Protein 2GWR (pdb70)

Nearest PDB structures (foldseek):
  2gwr-assembly1_A  TM=1.005E+00  e=1.685E-43  Mycobacterium tuberculosis
  6lgq-assembly1_D  TM=5.245E-01  e=3.914E-19  Escherichia coli
  1p2f-assembly1_A  TM=5.106E-01  e=2.492E-16  Thermotoga maritima
  8hih-assembly1_O  TM=4.201E-01  e=7.636E-12  Mycobacterium tuberculosis H37Rv
  2hqr-assembly1_B  TM=4.791E-01  e=5.651E-11  Helicobacter pylori J99

Sequence (218 aa):
DTRQRILVVDDDASLAELTIVLRGEGFDTAVIGDGTQALTAVRELRPDLVLLDLLPGNGIDVCRVLRADSGVPIVLTAKTDTVDVVLGLESGADDYIKPFKPKELVARVRARLRRNDDEPAELSIADVEIDVPAHKVTRNGEQISLTPLEFDLLVALARKPRQVFTRDVLLEQVWGYRADTRLVNVHVQRLRAKVEKDPENPTVVLTVRGVGYKAGPP

CATH classification: 3.40.50.2300 (+1 more: 1.10.10.10)

Secondary structure (DSSP, 8-state):
----EEEEE-S-HHHH--HHHHHHTT-EEEEE--GGGHHHHHHHH--SEEEE------HHHHHHHHHTT----B----TT--S-HHHHHHTT---------HHHHHHHHHHH--PPSSPPP--EETTEEEETTTTEEEETTEEE---HHHHHHHHHHHHSTT--B-HHHHIIIII-----THHHHHHHHHHHHHH-SSTTS-SSEEEETTTEEEE---

Structure (mmCIF, N/CA/C/O backbone):
data_2GWR
#
_entry.id   2GWR
#
_cell.length_a   38.916
_cell.length_b   56.598
_cell.length_c   135.069
_cell.angle_alpha   90.00
_cell.angle_beta   90.00
_cell.angle_gamma   90.00
#
_symmetry.space_group_name_H-M   'P 21 21 21'
#
loop_
_entity.id
_entity.type
_entity.pdbx_description
1 polymer 'DNA-binding response regulator mtrA'
2 non-polymer 'CALCIUM ION'
3 non-polymer GLYCEROL
4 water water
#
loop_
_atom_site.group_PDB
_atom_site.id
_atom_site.type_symbol
_atom_site.label_atom_id
_atom_site.label_alt_id
_atom_site.label_comp_id
_atom_site.label_asym_id
_atom_site.label_entity_id
_atom_site.label_seq_id
_atom_site.pdbx_PDB_ins_code
_atom_site.Cartn_x
_atom_site.Cartn_y
_atom_site.Cartn_z
_atom_site.occupancy
_atom_site.B_iso_or_equiv
_atom_site.auth_seq_id
_atom_site.auth_comp_id
_atom_site.auth_asym_id
_atom_site.auth_atom_id
_atom_site.pdbx_PDB_model_num
ATOM 1 N N . ASP A 1 2 ? 0.047 18.507 15.147 1.00 20.00 2 ASP A N 1
ATOM 2 C CA . ASP A 1 2 ? -1.156 17.695 15.294 1.00 20.00 2 ASP A CA 1
ATOM 3 C C . ASP A 1 2 ? -0.865 16.416 16.074 1.00 20.00 2 ASP A C 1
ATOM 4 O O . ASP A 1 2 ? -0.723 15.341 15.491 1.00 78.27 2 ASP A O 1
ATOM 9 N N . THR A 1 3 ? -0.776 16.541 17.394 1.00 77.29 3 THR A N 1
ATOM 10 C CA . THR A 1 3 ? -0.784 17.847 18.042 1.00 76.38 3 THR A CA 1
ATOM 11 C C . THR A 1 3 ? -0.027 17.811 19.365 1.00 77.61 3 THR A C 1
ATOM 12 O O . THR A 1 3 ? 0.066 18.818 20.066 1.00 78.39 3 THR A O 1
ATOM 24 N N . ARG A 1 5 ? 2.982 17.147 22.292 1.00 60.97 5 ARG A N 1
ATOM 25 C CA . ARG A 1 5 ? 4.346 17.589 22.475 1.00 54.20 5 ARG A CA 1
ATOM 26 C C . ARG A 1 5 ? 5.299 16.398 22.478 1.00 50.39 5 ARG A C 1
ATOM 27 O O . ARG A 1 5 ? 5.040 15.368 23.134 1.00 50.08 5 ARG A O 1
ATOM 35 N N . GLN A 1 6 ? 6.386 16.533 21.726 1.00 42.84 6 GLN A N 1
ATOM 36 C CA . GLN A 1 6 ? 7.513 15.641 21.890 1.00 37.85 6 GLN A CA 1
ATOM 37 C C . GLN A 1 6 ? 8.135 15.736 23.275 1.00 34.07 6 GLN A C 1
ATOM 38 O O . GLN A 1 6 ? 8.076 16.773 23.946 1.00 33.85 6 GLN A O 1
ATOM 44 N N . ARG A 1 7 ? 8.751 14.651 23.707 1.00 31.83 7 ARG A N 1
ATOM 45 C CA . ARG A 1 7 ? 9.138 14.547 25.091 1.00 33.35 7 ARG A CA 1
ATOM 46 C C . ARG A 1 7 ? 10.639 14.260 25.267 1.00 29.67 7 ARG A C 1
ATOM 47 O O . ARG A 1 7 ? 11.174 13.294 24.693 1.00 26.48 7 ARG A O 1
ATOM 55 N N . ILE A 1 8 ? 11.293 15.101 26.070 1.00 25.21 8 ILE A N 1
ATOM 56 C CA . ILE A 1 8 ? 12.733 14.991 26.381 1.00 23.61 8 ILE A CA 1
ATOM 57 C C . ILE A 1 8 ? 12.960 14.575 27.833 1.00 24.82 8 ILE A C 1
ATOM 58 O O . ILE A 1 8 ? 12.384 15.151 28.757 1.00 26.39 8 ILE A O 1
ATOM 63 N N . LEU A 1 9 ? 13.857 13.626 28.055 1.00 23.85 9 LEU A N 1
ATOM 64 C CA . LEU A 1 9 ? 14.249 13.273 29.393 1.00 23.20 9 LEU A CA 1
ATOM 65 C C . LEU A 1 9 ? 15.592 13.861 29.640 1.00 23.76 9 LEU A C 1
ATOM 66 O O . LEU A 1 9 ? 16.549 13.633 28.882 1.00 22.21 9 LEU A O 1
ATOM 71 N N . VAL A 1 10 ? 15.707 14.568 30.749 1.00 23.75 10 VAL A N 1
ATOM 72 C CA . VAL A 1 10 ? 16.955 15.211 31.126 1.00 24.99 10 VAL A CA 1
ATOM 73 C C . VAL A 1 10 ? 17.509 14.397 32.281 1.00 27.87 10 VAL A C 1
ATOM 74 O O . VAL A 1 10 ? 16.838 14.188 33.308 1.00 28.00 10 VAL A O 1
ATOM 78 N N . VAL A 1 11 ? 18.726 13.905 32.100 1.00 25.31 11 VAL A N 1
ATOM 79 C CA . VAL A 1 11 ? 19.396 13.078 33.089 1.00 25.31 11 VAL A CA 1
ATOM 80 C C . VAL A 1 11 ? 20.660 13.828 33.538 1.00 26.88 11 VAL A C 1
ATOM 81 O O . VAL A 1 11 ? 21.721 13.800 32.888 1.00 23.94 11 VAL A O 1
ATOM 85 N N . ASP A 1 12 ? 20.538 14.529 34.656 1.00 28.36 12 ASP A N 1
ATOM 86 C CA . ASP A 1 12 ? 21.618 15.392 35.115 1.00 30.98 12 ASP A CA 1
ATOM 87 C C . ASP A 1 12 ? 21.432 15.614 36.601 1.00 28.44 12 ASP A C 1
ATOM 88 O O . ASP A 1 12 ? 20.295 15.859 37.050 1.00 26.39 12 ASP A O 1
ATOM 93 N N . ASP A 1 13 ? 22.522 15.554 37.357 1.00 28.53 13 ASP A N 1
ATOM 94 C CA . ASP A 1 13 ? 22.409 15.825 38.798 1.00 33.96 13 ASP A CA 1
ATOM 95 C C . ASP A 1 13 ? 22.597 17.318 39.153 1.00 33.80 13 ASP A C 1
ATOM 96 O O . ASP A 1 13 ? 22.515 17.645 40.304 1.00 32.52 13 ASP A O 1
ATOM 101 N N . ASP A 1 14 ? 22.879 18.185 38.167 1.00 31.39 14 ASP A N 1
ATOM 102 C CA . ASP A 1 14 ? 22.948 19.636 38.402 1.00 30.50 14 ASP A CA 1
ATOM 103 C C . ASP A 1 14 ? 21.512 20.196 38.385 1.00 27.74 14 ASP A C 1
ATOM 104 O O . ASP A 1 14 ? 20.906 20.400 37.316 1.00 24.35 14 ASP A O 1
ATOM 109 N N . ALA A 1 15 ? 20.925 20.400 39.559 1.00 28.79 15 ALA A N 1
ATOM 110 C CA . ALA A 1 15 ? 19.464 20.648 39.566 1.00 29.97 15 ALA A CA 1
ATOM 111 C C . ALA A 1 15 ? 19.110 22.009 38.971 1.00 29.82 15 ALA A C 1
ATOM 112 O O . ALA A 1 15 ? 18.061 22.197 38.348 1.00 30.18 15 ALA A O 1
ATOM 114 N N . SER A 1 16 ? 20.002 22.968 39.136 1.00 28.74 16 SER A N 1
ATOM 115 C CA . SER A 1 16 ? 19.773 24.280 38.517 1.00 32.37 16 SER A CA 1
ATOM 116 C C . SER A 1 16 ? 19.748 24.195 36.954 1.00 29.80 16 SER A C 1
ATOM 117 O O . SER A 1 16 ? 18.792 24.661 36.282 1.00 25.84 16 SER A O 1
ATOM 120 N N . LEU A 1 17 ? 20.771 23.555 36.380 1.00 27.70 17 LEU A N 1
ATOM 121 C CA . LEU A 1 17 ? 20.806 23.395 34.932 1.00 27.85 17 LEU A CA 1
ATOM 122 C C . LEU A 1 17 ? 19.602 22.569 34.451 1.00 24.71 17 LEU A C 1
ATOM 123 O O . LEU A 1 17 ? 18.983 22.887 33.439 1.00 22.71 17 LEU A O 1
ATOM 128 N N . ALA A 1 18 ? 19.215 21.563 35.236 1.00 27.98 18 ALA A N 1
ATOM 129 C CA . ALA A 1 18 ? 18.063 20.739 34.862 1.00 27.73 18 ALA A CA 1
ATOM 130 C C . ALA A 1 18 ? 16.796 21.583 34.919 1.00 27.25 18 ALA A C 1
ATOM 131 O O . ALA A 1 18 ? 15.926 21.457 34.075 1.00 26.09 18 ALA A O 1
ATOM 133 N N . GLU A 1 19 ? 16.676 22.433 35.928 1.00 28.46 19 GLU A N 1
ATOM 134 C CA . GLU A 1 19 ? 15.548 23.375 35.969 1.00 30.01 19 GLU A CA 1
ATOM 135 C C . GLU A 1 19 ? 15.519 24.334 34.761 1.00 28.19 19 GLU A C 1
ATOM 136 O O . GLU A 1 19 ? 14.479 24.589 34.163 1.00 29.11 19 GLU A O 1
ATOM 150 N N . LEU A 1 21 ? 16.923 23.808 31.817 1.00 24.35 21 LEU A N 1
ATOM 151 C CA . LEU A 1 21 ? 16.607 23.002 30.633 1.00 27.13 21 LEU A CA 1
ATOM 152 C C . LEU A 1 21 ? 15.128 22.731 30.613 1.00 27.06 21 LEU A C 1
ATOM 153 O O . LEU A 1 21 ? 14.490 22.874 29.588 1.00 31.73 21 LEU A O 1
ATOM 158 N N . THR A 1 22 ? 14.561 22.391 31.753 1.00 27.01 22 THR A N 1
ATOM 159 C CA . THR A 1 22 ? 13.104 22.244 31.807 1.00 29.62 22 THR A CA 1
ATOM 160 C C . THR A 1 22 ? 12.365 23.486 31.261 1.00 29.77 22 THR A C 1
ATOM 161 O O . THR A 1 22 ? 11.437 23.386 30.442 1.00 28.70 22 THR A O 1
ATOM 165 N N . ILE A 1 23 ? 12.753 24.660 31.753 1.00 28.55 23 ILE A N 1
ATOM 166 C CA . ILE A 1 23 ? 12.100 25.899 31.339 1.00 26.93 23 ILE A CA 1
ATOM 167 C C . ILE A 1 23 ? 12.281 26.193 29.861 1.00 26.93 23 ILE A C 1
ATOM 168 O O . ILE A 1 23 ? 11.303 26.506 29.149 1.00 28.03 23 ILE A O 1
ATOM 173 N N . VAL A 1 24 ? 13.524 26.128 29.389 1.00 27.40 24 VAL A N 1
ATOM 174 C CA . VAL A 1 24 ? 13.808 26.434 27.982 1.00 25.94 24 VAL A CA 1
ATOM 175 C C . VAL A 1 24 ? 13.063 25.440 27.027 1.00 27.25 24 VAL A C 1
ATOM 176 O O . VAL A 1 24 ? 12.398 25.843 26.046 1.00 26.59 24 VAL A O 1
ATOM 180 N N . LEU A 1 25 ? 13.136 24.145 27.339 1.00 24.88 25 LEU A N 1
ATOM 181 C CA . LEU A 1 25 ? 12.573 23.133 26.423 1.00 26.96 25 LEU A CA 1
ATOM 182 C C . LEU A 1 25 ? 11.052 23.246 26.331 1.00 27.17 25 LEU A C 1
ATOM 183 O O . LEU A 1 25 ? 10.442 23.098 25.265 1.00 27.21 25 LEU A O 1
ATOM 188 N N . ARG A 1 26 ? 10.436 23.513 27.465 1.00 29.09 26 ARG A N 1
ATOM 189 C CA . ARG A 1 26 ? 8.979 23.655 27.498 1.00 32.39 26 ARG A CA 1
ATOM 190 C C . ARG A 1 26 ? 8.520 24.913 26.748 1.00 30.23 26 ARG A C 1
ATOM 191 O O . ARG A 1 26 ? 7.504 24.891 26.071 1.00 28.60 26 ARG A O 1
ATOM 199 N N . GLY A 1 27 ? 9.285 25.996 26.844 1.00 31.27 27 GLY A N 1
ATOM 200 C CA . GLY A 1 27 ? 8.965 27.196 26.075 1.00 33.31 27 GLY A CA 1
ATOM 201 C C . GLY A 1 27 ? 9.135 26.927 24.586 1.00 35.30 27 GLY A C 1
ATOM 202 O O . GLY A 1 27 ? 8.488 27.572 23.733 1.00 34.85 27 GLY A O 1
ATOM 203 N N . GLU A 1 28 ? 9.984 25.949 24.246 1.00 33.50 28 GLU A N 1
ATOM 204 C CA . GLU A 1 28 ? 10.096 25.527 22.849 1.00 32.92 28 GLU A CA 1
ATOM 205 C C . GLU A 1 28 ? 9.022 24.529 22.407 1.00 33.17 28 GLU A C 1
ATOM 206 O O . GLU A 1 28 ? 9.058 24.023 21.272 1.00 33.66 28 GLU A O 1
ATOM 212 N N . GLY A 1 29 ? 8.078 24.207 23.285 1.00 31.29 29 GLY A N 1
ATOM 213 C CA . GLY A 1 29 ? 7.021 23.286 22.880 1.00 30.95 29 GLY A CA 1
ATOM 214 C C . GLY A 1 29 ? 7.250 21.803 23.206 1.00 31.43 29 GLY A C 1
ATOM 215 O O . GLY A 1 29 ? 6.471 20.954 22.744 1.00 29.49 29 GLY A O 1
ATOM 216 N N . PHE A 1 30 ? 8.277 21.473 24.005 1.00 30.61 30 PHE A N 1
ATOM 217 C CA . PHE A 1 30 ? 8.509 20.055 24.373 1.00 27.57 30 PHE A CA 1
ATOM 218 C C . PHE A 1 30 ? 7.867 19.754 25.738 1.00 31.14 30 PHE A C 1
ATOM 219 O O . PHE A 1 30 ? 7.721 20.661 26.585 1.00 31.62 30 PHE A O 1
ATOM 227 N N . ASP A 1 31 ? 7.511 18.484 25.965 1.00 28.36 31 ASP A N 1
ATOM 228 C CA . ASP A 1 31 ? 7.285 17.993 27.304 1.00 32.21 31 ASP A CA 1
ATOM 229 C C . ASP A 1 31 ? 8.654 17.557 27.888 1.00 31.18 31 ASP A C 1
ATOM 230 O O . ASP A 1 31 ? 9.572 17.146 27.145 1.00 30.58 31 ASP A O 1
ATOM 235 N N . THR A 1 32 ? 8.821 17.651 29.194 1.00 28.14 32 THR A N 1
ATOM 236 C CA . THR A 1 32 ? 10.102 17.231 29.775 1.00 28.89 32 THR A CA 1
ATOM 237 C C . THR A 1 32 ? 9.958 16.528 31.119 1.00 28.49 32 THR A C 1
ATOM 238 O O . THR A 1 32 ? 8.985 16.782 31.850 1.00 27.06 32 THR A O 1
ATOM 242 N N . ALA A 1 33 ? 10.959 15.701 31.467 1.00 27.32 33 ALA A N 1
ATOM 243 C CA . ALA A 1 33 ? 11.094 15.152 32.812 1.00 25.86 33 ALA A CA 1
ATOM 244 C C . ALA A 1 33 ? 12.565 15.114 33.119 1.00 25.66 33 ALA A C 1
ATOM 245 O O . ALA A 1 33 ? 13.423 15.151 32.193 1.00 23.77 33 ALA A O 1
ATOM 247 N N . VAL A 1 34 ? 12.888 15.051 34.406 1.00 23.18 34 VAL A N 1
ATOM 248 C CA . VAL A 1 34 ? 14.285 15.099 34.857 1.00 24.33 34 VAL A CA 1
ATOM 249 C C . VAL A 1 34 ? 14.507 13.932 35.814 1.00 26.89 34 VAL A C 1
ATOM 250 O O . VAL A 1 34 ? 13.610 13.642 36.603 1.00 26.31 34 VAL A O 1
ATOM 254 N N . ILE A 1 35 ? 15.667 13.280 35.757 1.00 26.64 35 ILE A N 1
ATOM 255 C CA . ILE A 1 35 ? 16.124 12.410 36.839 1.00 27.76 35 ILE A CA 1
ATOM 256 C C . ILE A 1 35 ? 17.576 12.755 37.112 1.00 28.26 35 ILE A C 1
ATOM 257 O O . ILE A 1 35 ? 18.276 13.271 36.245 1.00 29.84 35 ILE A O 1
ATOM 262 N N . GLY A 1 36 ? 18.033 12.463 38.321 1.00 28.40 36 GLY A N 1
ATOM 263 C CA . GLY A 1 36 ? 19.322 12.953 38.782 1.00 31.42 36 GLY A CA 1
ATOM 264 C C . GLY A 1 36 ? 20.352 11.864 39.020 1.00 32.75 36 GLY A C 1
ATOM 265 O O . GLY A 1 36 ? 21.488 12.176 39.405 1.00 31.92 36 GLY A O 1
ATOM 266 N N . ASP A 1 37 ? 19.958 10.610 38.779 1.00 31.57 37 ASP A N 1
ATOM 267 C CA . ASP A 1 37 ? 20.805 9.448 39.058 1.00 34.15 37 ASP A CA 1
ATOM 268 C C . ASP A 1 37 ? 20.755 8.429 37.904 1.00 32.74 37 ASP A C 1
ATOM 269 O O . ASP A 1 37 ? 19.667 8.056 37.435 1.00 33.29 37 ASP A O 1
ATOM 274 N N . GLY A 1 38 ? 21.926 7.968 37.468 1.00 30.22 38 GLY A N 1
ATOM 275 C CA . GLY A 1 38 ? 22.010 7.011 36.364 1.00 30.18 38 GLY A CA 1
ATOM 276 C C . GLY A 1 38 ? 21.196 5.746 36.591 1.00 31.37 38 GLY A C 1
ATOM 277 O O . GLY A 1 38 ? 20.627 5.139 35.656 1.00 29.69 38 GLY A O 1
ATOM 278 N N . THR A 1 39 ? 21.087 5.335 37.845 1.00 32.41 39 THR A N 1
ATOM 279 C CA . THR A 1 39 ? 20.352 4.089 38.093 1.00 36.19 39 THR A CA 1
ATOM 280 C C . THR A 1 39 ? 18.837 4.196 37.832 1.00 37.02 39 THR A C 1
ATOM 281 O O . THR A 1 39 ? 18.155 3.161 37.769 1.00 38.28 39 THR A O 1
ATOM 285 N N . GLN A 1 40 ? 18.309 5.415 37.675 1.00 32.83 40 GLN A N 1
ATOM 286 C CA . GLN A 1 40 ? 16.871 5.596 37.384 1.00 34.34 40 GLN A CA 1
ATOM 287 C C . GLN A 1 40 ? 16.509 5.604 35.872 1.00 33.57 40 GLN A C 1
ATOM 288 O O . GLN A 1 40 ? 15.323 5.602 35.495 1.00 32.75 40 GLN A O 1
ATOM 294 N N . ALA A 1 41 ? 17.517 5.661 35.007 1.00 26.69 41 ALA A N 1
ATOM 295 C CA . ALA A 1 41 ? 17.269 5.935 33.604 1.00 22.77 41 ALA A CA 1
ATOM 296 C C . ALA A 1 41 ? 16.506 4.849 32.875 1.00 23.24 41 ALA A C 1
ATOM 297 O O . ALA A 1 41 ? 15.614 5.143 32.069 1.00 24.40 41 ALA A O 1
ATOM 299 N N . LEU A 1 42 ? 16.840 3.573 33.118 1.00 23.03 42 LEU A N 1
ATOM 300 C CA . LEU A 1 42 ? 16.137 2.542 32.343 1.00 23.50 42 LEU A CA 1
ATOM 301 C C . LEU A 1 42 ? 14.637 2.559 32.661 1.00 23.72 42 LEU A C 1
ATOM 302 O O . LEU A 1 42 ? 13.798 2.482 31.774 1.00 26.13 42 LEU A O 1
ATOM 307 N N . THR A 1 43 ? 14.288 2.647 33.932 1.00 23.20 43 THR A N 1
ATOM 308 C CA . THR A 1 43 ? 12.847 2.739 34.292 1.00 27.03 43 THR A CA 1
ATOM 309 C C . THR A 1 43 ? 12.238 4.033 33.770 1.00 28.03 43 THR A C 1
ATOM 310 O O . THR A 1 43 ? 11.152 4.047 33.209 1.00 27.66 43 THR A O 1
ATOM 314 N N . ALA A 1 44 ? 12.937 5.146 33.921 1.00 27.98 44 ALA A N 1
ATOM 315 C CA . ALA A 1 44 ? 12.361 6.393 33.337 1.00 28.08 44 ALA A CA 1
ATOM 316 C C . ALA A 1 44 ? 12.089 6.304 31.801 1.00 29.50 44 ALA A C 1
ATOM 317 O O . ALA A 1 44 ? 11.020 6.697 31.284 1.00 29.14 44 ALA A O 1
ATOM 319 N N . VAL A 1 45 ? 13.046 5.777 31.041 1.00 29.79 45 VAL A N 1
ATOM 320 C CA . VAL A 1 45 ? 12.833 5.715 29.589 1.00 27.93 45 VAL A CA 1
ATOM 321 C C . VAL A 1 45 ? 11.655 4.804 29.218 1.00 28.25 45 VAL A C 1
ATOM 322 O O . VAL A 1 45 ? 10.851 5.099 28.305 1.00 25.47 45 VAL A O 1
ATOM 326 N N . ARG A 1 46 ? 11.603 3.654 29.883 1.00 27.46 46 ARG A N 1
ATOM 327 C CA . ARG A 1 46 ? 10.523 2.699 29.628 1.00 31.26 46 ARG A CA 1
ATOM 328 C C . ARG A 1 46 ? 9.148 3.257 30.078 1.00 31.45 46 ARG A C 1
ATOM 329 O O . ARG A 1 46 ? 8.114 2.981 29.450 1.00 28.79 46 ARG A O 1
ATOM 337 N N . GLU A 1 47 ? 9.1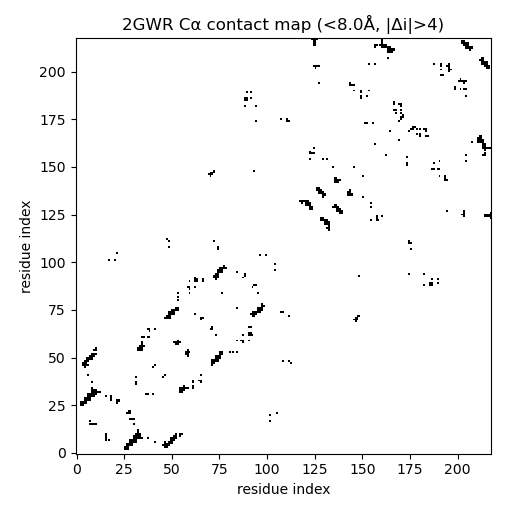40 4.051 31.140 1.00 32.34 47 GLU A N 1
ATOM 338 C CA . GLU A 1 47 ? 7.864 4.609 31.626 1.00 38.20 47 GLU A CA 1
ATOM 339 C C . GLU A 1 47 ? 7.412 5.798 30.803 1.00 38.99 47 GLU A C 1
ATOM 340 O O . GLU A 1 47 ? 6.231 5.912 30.497 1.00 41.62 47 GLU A O 1
ATOM 346 N N . LEU A 1 48 ? 8.350 6.667 30.421 1.00 36.42 48 LEU A N 1
ATOM 347 C CA . LEU A 1 48 ? 8.008 7.888 29.688 1.00 34.84 48 LEU A CA 1
ATOM 348 C C . LEU A 1 48 ? 8.125 7.797 28.191 1.00 32.82 48 LEU A C 1
ATOM 349 O O . LEU A 1 48 ? 7.565 8.644 27.496 1.00 32.79 48 LEU A O 1
ATOM 354 N N . ARG A 1 49 ? 8.864 6.809 27.673 1.00 31.95 49 ARG A N 1
ATOM 355 C CA . ARG A 1 49 ? 9.181 6.772 26.235 1.00 34.02 49 ARG A CA 1
ATOM 356 C C . ARG A 1 49 ? 9.488 8.191 25.663 1.00 31.39 49 ARG A C 1
ATOM 357 O O . ARG A 1 49 ? 8.772 8.727 24.815 1.00 32.87 49 ARG A O 1
ATOM 365 N N . PRO A 1 50 ? 10.589 8.782 26.110 1.00 30.14 50 PRO A N 1
ATOM 366 C CA . PRO A 1 50 ? 10.973 10.102 25.580 1.00 27.00 50 PRO A CA 1
ATOM 367 C C . PRO A 1 50 ? 11.386 10.001 24.093 1.00 26.50 50 PRO A C 1
ATOM 368 O O . PRO A 1 50 ? 11.821 8.957 23.585 1.00 27.67 50 PRO A O 1
ATOM 372 N N . ASP A 1 51 ? 11.217 11.081 23.364 1.00 25.51 51 ASP A N 1
ATOM 373 C CA . ASP A 1 51 ? 11.727 11.124 21.997 1.00 25.58 51 ASP A CA 1
ATOM 374 C C . ASP A 1 51 ? 13.246 11.344 21.980 1.00 22.05 51 ASP A C 1
ATOM 375 O O . ASP A 1 51 ? 13.900 11.120 20.984 1.00 20.95 51 ASP A O 1
ATOM 380 N N . LEU A 1 52 ? 13.797 11.818 23.078 1.00 21.69 52 LEU A N 1
ATOM 381 C CA . LEU A 1 52 ? 15.233 12.068 23.085 1.00 21.44 52 LEU A CA 1
ATOM 382 C C . LEU A 1 52 ? 15.670 12.187 24.535 1.00 22.28 52 LEU A C 1
ATOM 383 O O . LEU A 1 52 ? 14.880 12.634 25.414 1.00 21.64 52 LEU A O 1
ATOM 388 N N . VAL A 1 53 ? 16.913 11.792 24.786 1.00 20.31 53 VAL A N 1
ATOM 389 C CA . VAL A 1 53 ? 17.482 11.882 26.122 1.00 19.80 53 VAL A CA 1
ATOM 390 C C . VAL A 1 53 ? 18.694 12.775 26.096 1.00 21.38 53 VAL A C 1
ATOM 391 O O . VAL A 1 53 ? 19.592 12.583 25.234 1.00 22.86 53 VAL A O 1
ATOM 395 N N . LEU A 1 54 ? 18.734 13.745 27.013 1.00 20.55 54 LEU A N 1
ATOM 396 C CA . LEU A 1 54 ? 19.947 14.540 27.271 1.00 23.13 54 LEU A CA 1
ATOM 397 C C . LEU A 1 54 ? 20.647 13.947 28.478 1.00 24.73 54 LEU A C 1
ATOM 398 O O . LEU A 1 54 ? 20.047 13.779 29.545 1.00 25.89 54 LEU A O 1
ATOM 403 N N . LEU A 1 55 ? 21.925 13.617 28.334 1.00 21.56 55 LEU A N 1
ATOM 404 C CA . LEU A 1 55 ? 22.536 12.750 29.314 1.00 20.03 55 LEU A CA 1
ATOM 405 C C . LEU A 1 55 ? 23.880 13.268 29.768 1.00 23.06 55 LEU A C 1
ATOM 406 O O . LEU A 1 55 ? 24.849 13.246 29.021 1.00 22.84 55 LEU A O 1
ATOM 411 N N . ASP A 1 56 ? 23.952 13.694 31.020 1.00 24.23 56 ASP A N 1
ATOM 412 C CA . ASP A 1 56 ? 25.204 14.073 31.670 1.00 28.54 56 ASP A CA 1
ATOM 413 C C . ASP A 1 56 ? 26.251 12.929 31.662 1.00 29.71 56 ASP A C 1
ATOM 414 O O . ASP A 1 56 ? 25.948 11.781 32.065 1.00 27.95 56 ASP A O 1
ATOM 419 N N . LEU A 1 57 ? 27.481 13.226 31.234 1.00 30.50 57 LEU A N 1
ATOM 420 C CA . LEU A 1 57 ? 28.551 12.204 31.204 1.00 31.34 57 LEU A CA 1
ATOM 421 C C . LEU A 1 57 ? 28.925 11.711 32.624 1.00 33.59 57 LEU A C 1
ATOM 422 O O . LEU A 1 57 ? 29.090 10.501 32.879 1.00 32.08 57 LEU A O 1
ATOM 435 N N . LEU A 1 59 ? 27.673 11.228 36.126 1.00 39.64 59 LEU A N 1
ATOM 436 C CA . LEU A 1 59 ? 26.446 11.227 36.937 1.00 40.26 59 LEU A CA 1
ATOM 437 C C . LEU A 1 59 ? 26.640 10.407 38.181 1.00 41.73 59 LEU A C 1
ATOM 438 O O . LEU A 1 59 ? 27.411 9.469 38.161 1.00 44.28 59 LEU A O 1
ATOM 443 N N . PRO A 1 60 ? 25.884 10.707 39.249 1.00 40.83 60 PRO A N 1
ATOM 444 C CA . PRO A 1 60 ? 25.821 9.750 40.366 1.00 39.95 60 PRO A CA 1
ATOM 445 C C . PRO A 1 60 ? 25.160 8.425 39.953 1.00 34.76 60 PRO A C 1
ATOM 446 O O . PRO A 1 60 ? 24.301 8.364 39.043 1.00 29.98 60 PRO A O 1
ATOM 450 N N . GLY A 1 61 ? 25.554 7.361 40.646 1.00 35.31 61 GLY A N 1
ATOM 451 C CA . GLY A 1 61 ? 24.833 6.099 40.581 1.00 36.85 61 GLY A CA 1
ATOM 452 C C . GLY A 1 61 ? 25.395 5.214 39.485 1.00 38.02 61 GLY A C 1
ATOM 453 O O . GLY A 1 61 ? 25.705 4.060 39.710 1.00 41.10 61 GLY A O 1
ATOM 462 N N . ASN A 1 63 ? 27.592 6.336 35.677 1.00 30.60 63 ASN A N 1
ATOM 463 C CA . ASN A 1 63 ? 27.951 7.431 34.769 1.00 31.05 63 ASN A CA 1
ATOM 464 C C . ASN A 1 63 ? 27.250 7.306 33.411 1.00 32.84 63 ASN A C 1
ATOM 465 O O . ASN A 1 63 ? 26.563 6.293 33.135 1.00 30.41 63 ASN A O 1
ATOM 470 N N . GLY A 1 64 ? 27.427 8.337 32.575 1.00 33.12 64 GLY A N 1
ATOM 471 C CA . GLY A 1 64 ? 26.744 8.461 31.296 1.00 30.49 64 GLY A CA 1
ATOM 472 C C . GLY A 1 64 ? 27.102 7.426 30.245 1.00 29.84 64 GLY A C 1
ATOM 473 O O . GLY A 1 64 ? 26.265 7.070 29.412 1.00 29.70 64 GLY A O 1
ATOM 474 N N . ILE A 1 65 ? 28.326 6.912 30.277 1.00 27.60 65 ILE A N 1
ATOM 475 C CA . ILE A 1 65 ? 28.725 5.871 29.344 1.00 26.31 65 ILE A CA 1
ATOM 476 C C . ILE A 1 65 ? 27.975 4.549 29.621 1.00 26.24 65 ILE A C 1
ATOM 477 O O . ILE A 1 65 ? 27.428 3.876 28.700 1.00 24.69 65 ILE A O 1
ATOM 482 N N . ASP A 1 66 ? 27.920 4.204 30.903 1.00 26.29 66 ASP A N 1
ATOM 483 C CA . ASP A 1 66 ? 27.072 3.122 31.408 1.00 26.66 66 ASP A CA 1
ATOM 484 C C . ASP A 1 66 ? 25.589 3.257 31.111 1.00 24.01 66 ASP A C 1
ATOM 485 O O . ASP A 1 66 ? 24.969 2.303 30.621 1.00 22.33 66 ASP A O 1
ATOM 490 N N . VAL A 1 67 ? 25.008 4.419 31.401 1.00 23.01 67 VAL A N 1
ATOM 491 C CA . VAL A 1 67 ? 23.593 4.652 31.039 1.00 23.99 67 VAL A CA 1
ATOM 492 C C . VAL A 1 67 ? 23.369 4.409 29.543 1.00 23.80 67 VAL A C 1
ATOM 493 O O . VAL A 1 67 ? 22.376 3.781 29.099 1.00 23.65 67 VAL A O 1
ATOM 497 N N . CYS A 1 68 ? 24.318 4.885 28.741 1.00 27.39 68 CYS A N 1
ATOM 498 C CA . CYS A 1 68 ? 24.267 4.647 27.299 1.00 29.06 68 CYS A CA 1
ATOM 499 C C . CYS A 1 68 ? 24.139 3.210 26.893 1.00 25.85 68 CYS A C 1
ATOM 500 O O . CYS A 1 68 ? 23.350 2.858 26.043 1.00 26.04 68 CYS A O 1
ATOM 503 N N . ARG A 1 69 ? 25.031 2.401 27.429 1.00 26.32 69 ARG A N 1
ATOM 504 C CA . ARG A 1 69 ? 25.090 1.003 27.083 1.00 28.29 69 ARG A CA 1
ATOM 505 C C . ARG A 1 69 ? 23.756 0.366 27.484 1.00 25.85 69 ARG A C 1
ATOM 506 O O . ARG A 1 69 ? 23.196 -0.422 26.760 1.00 26.84 69 ARG A O 1
ATOM 514 N N . VAL A 1 70 ? 23.231 0.758 28.640 1.00 24.91 70 VAL A N 1
ATOM 515 C CA . VAL A 1 70 ? 21.986 0.202 29.126 1.00 23.80 70 VAL A CA 1
ATOM 516 C C . VAL A 1 70 ? 20.820 0.561 28.205 1.00 25.45 70 VAL A C 1
ATOM 517 O O . VAL A 1 70 ? 20.058 -0.341 27.741 1.00 22.86 70 VAL A O 1
ATOM 521 N N . LEU A 1 71 ? 20.649 1.865 27.938 1.00 24.34 71 LEU A N 1
ATOM 522 C CA . LEU A 1 71 ? 19.572 2.324 27.050 1.00 23.35 71 LEU A CA 1
ATOM 523 C C . LEU A 1 71 ? 19.734 1.787 25.626 1.00 23.88 71 LEU A C 1
ATOM 524 O O . LEU A 1 71 ? 18.740 1.459 24.954 1.00 23.96 71 LEU A O 1
ATOM 529 N N . ARG A 1 72 ? 20.972 1.681 25.130 1.00 24.81 72 ARG A N 1
ATOM 530 C CA . ARG A 1 72 ? 21.113 1.157 23.768 1.00 23.05 72 ARG A CA 1
ATOM 531 C C . ARG A 1 72 ? 20.786 -0.326 23.698 1.00 27.64 72 ARG A C 1
ATOM 532 O O . ARG A 1 72 ? 20.383 -0.829 22.649 1.00 32.92 72 ARG A O 1
ATOM 540 N N . ALA A 1 73 ? 20.920 -1.052 24.784 1.00 28.94 73 ALA A N 1
ATOM 541 C CA . ALA A 1 73 ? 20.458 -2.456 24.734 1.00 30.59 73 ALA A CA 1
ATOM 542 C C . ALA A 1 73 ? 18.922 -2.507 24.592 1.00 31.34 73 ALA A C 1
ATOM 543 O O . ALA A 1 73 ? 18.347 -3.539 24.259 1.00 29.51 73 ALA A O 1
ATOM 545 N N . ASP A 1 74 ? 18.268 -1.367 24.815 1.00 33.19 74 ASP A N 1
ATOM 546 C CA . ASP A 1 74 ? 16.802 -1.304 24.939 1.00 32.42 74 ASP A CA 1
ATOM 547 C C . ASP A 1 74 ? 16.161 -0.684 23.691 1.00 33.07 74 ASP A C 1
ATOM 548 O O . ASP A 1 74 ? 15.141 -1.172 23.198 1.00 31.57 74 ASP A O 1
ATOM 553 N N . SER A 1 75 ? 16.756 0.402 23.182 1.00 29.58 75 SER A N 1
ATOM 554 C CA . SER A 1 75 ? 16.180 1.072 22.017 1.00 28.65 75 SER A CA 1
ATOM 555 C C . SER A 1 75 ? 17.200 1.978 21.346 1.00 24.49 75 SER A C 1
ATOM 556 O O . SER A 1 75 ? 18.259 2.263 21.914 1.00 23.54 75 SER A O 1
ATOM 559 N N . GLY A 1 76 ? 16.835 2.466 20.170 1.00 24.40 76 GLY A N 1
ATOM 560 C CA . GLY A 1 76 ? 17.665 3.400 19.431 1.00 25.72 76 GLY A CA 1
ATOM 561 C C . GLY A 1 76 ? 17.377 4.865 19.813 1.00 25.82 76 GLY A C 1
ATOM 562 O O . GLY A 1 76 ? 17.795 5.775 19.082 1.00 24.05 76 GLY A O 1
ATOM 563 N N . VAL A 1 77 ? 16.667 5.111 20.920 1.00 26.84 77 VAL A N 1
ATOM 564 C CA . VAL A 1 77 ? 16.270 6.503 21.268 1.00 24.28 77 VAL A CA 1
ATOM 565 C C . VAL A 1 77 ? 17.467 7.466 21.258 1.00 21.37 77 VAL A C 1
ATOM 566 O O . VAL A 1 77 ? 18.547 7.149 21.782 1.00 21.07 77 VAL A O 1
ATOM 570 N N . PRO A 1 78 ? 17.303 8.626 20.599 1.00 21.01 78 PRO A N 1
ATOM 571 C CA . PRO A 1 78 ? 18.455 9.529 20.419 1.00 21.51 78 PRO A CA 1
ATOM 572 C C . PRO A 1 78 ? 18.974 9.998 21.769 1.00 19.09 78 PRO A C 1
ATOM 573 O O . PRO A 1 78 ? 18.200 10.264 22.716 1.00 18.20 78 PRO A O 1
ATOM 577 N N . ILE A 1 79 ? 20.284 10.020 21.866 1.00 17.41 79 ILE A N 1
ATOM 578 C CA . ILE A 1 79 ? 20.947 10.413 23.120 1.00 20.12 79 ILE A CA 1
ATOM 579 C C . ILE A 1 79 ? 21.926 11.535 22.778 1.00 22.67 79 ILE A C 1
ATOM 580 O O . ILE A 1 79 ? 22.769 11.371 21.881 1.00 25.79 79 ILE A O 1
ATOM 585 N N . VAL A 1 80 ? 21.820 12.662 23.480 1.00 22.22 80 VAL A N 1
ATOM 586 C CA . VAL A 1 80 ? 22.846 13.729 23.379 1.00 23.08 80 VAL A CA 1
ATOM 587 C C . VAL A 1 80 ? 23.595 13.882 24.708 1.00 22.74 80 VAL A C 1
ATOM 588 O O . VAL A 1 80 ? 22.989 14.242 25.722 1.00 25.90 80 VAL A O 1
ATOM 600 N N . LEU A 1 82 ? 25.969 15.449 27.575 1.00 28.33 82 LEU A N 1
ATOM 601 C CA . LEU A 1 82 ? 26.467 16.752 28.074 1.00 29.76 82 LEU A CA 1
ATOM 602 C C . LEU A 1 82 ? 27.812 16.563 28.785 1.00 30.85 82 LEU A C 1
ATOM 603 O O . LEU A 1 82 ? 27.916 15.797 29.749 1.00 30.27 82 LEU A O 1
ATOM 608 N N . THR A 1 83 ? 28.847 17.228 28.285 1.00 30.15 83 THR A N 1
ATOM 609 C CA . THR A 1 83 ? 30.213 16.986 28.742 1.00 31.52 83 THR A CA 1
ATOM 610 C C . THR A 1 83 ? 30.773 18.287 29.335 1.00 32.14 83 THR A C 1
ATOM 611 O O . THR A 1 83 ? 30.234 19.341 29.095 1.00 36.46 83 THR A O 1
ATOM 615 N N . ALA A 1 84 ? 31.814 18.233 30.133 1.00 32.38 84 ALA A N 1
ATOM 616 C CA . ALA A 1 84 ? 32.381 19.468 30.686 1.00 39.11 84 ALA A CA 1
ATOM 617 C C . ALA A 1 84 ? 33.855 19.249 30.684 1.00 41.54 84 ALA A C 1
ATOM 618 O O . ALA A 1 84 ? 34.292 18.098 30.638 1.00 38.64 84 ALA A O 1
ATOM 620 N N . LYS A 1 85 ? 34.641 20.319 30.735 1.00 44.48 85 LYS A N 1
ATOM 621 C CA . LYS A 1 85 ? 36.090 20.139 30.637 1.00 48.15 85 LYS A CA 1
ATOM 622 C C . LYS A 1 85 ? 36.588 19.372 31.834 1.00 47.08 85 LYS A C 1
ATOM 623 O O . LYS A 1 85 ? 37.630 18.718 31.791 1.00 47.51 85 LYS A O 1
ATOM 629 N N . THR A 1 86 ? 35.836 19.439 32.914 1.00 45.65 86 THR A N 1
ATOM 630 C CA . THR A 1 86 ? 36.260 18.734 34.108 1.00 46.85 86 THR A CA 1
ATOM 631 C C . THR A 1 86 ? 36.062 17.204 34.050 1.00 45.72 86 THR A C 1
ATOM 632 O O . THR A 1 86 ? 36.571 16.492 34.902 1.00 44.57 86 THR A O 1
ATOM 636 N N . ASP A 1 87 ? 35.334 16.709 33.048 1.00 43.78 87 ASP A N 1
ATOM 637 C CA . ASP A 1 87 ? 34.990 15.291 32.981 1.00 40.44 87 ASP A CA 1
ATOM 638 C C . ASP A 1 87 ? 36.239 14.464 33.115 1.00 38.85 87 ASP A C 1
ATOM 639 O O . ASP A 1 87 ? 37.272 14.801 32.548 1.00 35.23 87 ASP A O 1
ATOM 644 N N . THR A 1 88 ? 36.143 13.364 33.853 1.00 40.43 88 THR A N 1
ATOM 645 C CA . THR A 1 88 ? 37.313 12.508 34.077 1.00 41.74 88 THR A CA 1
ATOM 646 C C . THR A 1 88 ? 37.232 11.225 33.247 1.00 40.23 88 THR A C 1
ATOM 647 O O . THR A 1 88 ? 38.058 10.334 33.374 1.00 40.93 88 THR A O 1
ATOM 651 N N . VAL A 1 89 ? 36.224 11.125 32.400 1.00 39.72 89 VAL A N 1
ATOM 652 C CA . VAL A 1 89 ? 36.064 9.941 31.562 1.00 39.14 89 VAL A CA 1
ATOM 653 C C . VAL A 1 89 ? 35.891 10.394 30.100 1.00 38.70 89 VAL A C 1
ATOM 654 O O . VAL A 1 89 ? 35.556 11.556 29.844 1.00 38.77 89 VAL A O 1
ATOM 658 N N . ASP A 1 90 ? 36.135 9.507 29.140 1.00 38.03 90 ASP A N 1
ATOM 659 C CA . ASP A 1 90 ? 36.261 9.935 27.730 1.00 38.79 90 ASP A CA 1
ATOM 660 C C . ASP A 1 90 ? 34.926 9.863 26.992 1.00 34.20 90 ASP A C 1
ATOM 661 O O . ASP A 1 90 ? 34.325 8.784 26.883 1.00 34.31 90 ASP A O 1
ATOM 666 N N . VAL A 1 91 ? 34.457 11.008 26.496 1.00 31.45 91 VAL A N 1
ATOM 667 C CA . VAL A 1 91 ? 33.123 11.041 25.839 1.00 32.21 91 VAL A CA 1
ATOM 668 C C . VAL A 1 91 ? 33.066 10.120 24.601 1.00 32.24 91 VAL A C 1
ATOM 669 O O . VAL A 1 91 ? 31.991 9.641 24.195 1.00 31.65 91 VAL A O 1
ATOM 673 N N . VAL A 1 92 ? 34.232 9.836 24.020 1.00 30.88 92 VAL A N 1
ATOM 674 C CA . VAL A 1 92 ? 34.273 8.937 22.868 1.00 31.21 92 VAL A CA 1
ATOM 675 C C . VAL A 1 92 ? 33.787 7.523 23.190 1.00 28.46 92 VAL A C 1
ATOM 676 O O . VAL A 1 92 ? 33.204 6.896 22.349 1.00 29.24 92 VAL A O 1
ATOM 680 N N . LEU A 1 93 ? 34.022 7.031 24.404 1.00 29.16 93 LEU A N 1
ATOM 681 C CA . LEU A 1 93 ? 33.484 5.734 24.792 1.00 30.68 93 LEU A CA 1
ATOM 682 C C . LEU A 1 93 ? 31.961 5.787 24.808 1.00 29.33 93 LEU A C 1
ATOM 683 O O . LEU A 1 93 ? 31.294 4.814 24.587 1.00 26.40 93 LEU A O 1
ATOM 688 N N . GLY A 1 94 ? 31.411 6.943 25.105 1.00 30.47 94 GLY A N 1
ATOM 689 C CA . GLY A 1 94 ? 29.955 7.079 25.061 1.00 29.26 94 GLY A CA 1
ATOM 690 C C . GLY A 1 94 ? 29.420 7.044 23.624 1.00 26.87 94 GLY A C 1
ATOM 691 O O . GLY A 1 94 ? 28.390 6.402 23.346 1.00 25.55 94 GLY A O 1
ATOM 692 N N . LEU A 1 95 ? 30.088 7.769 22.715 1.00 24.61 95 LEU A N 1
ATOM 693 C CA . LEU A 1 95 ? 29.660 7.774 21.328 1.00 25.46 95 LEU A CA 1
ATOM 694 C C . LEU A 1 95 ? 29.781 6.338 20.785 1.00 24.91 95 LEU A C 1
ATOM 695 O O . LEU A 1 95 ? 28.870 5.852 20.079 1.00 24.71 95 LEU A O 1
ATOM 700 N N . GLU A 1 96 ? 30.891 5.657 21.116 1.00 22.91 96 GLU A N 1
ATOM 701 C CA . GLU A 1 96 ? 31.095 4.267 20.679 1.00 26.37 96 GLU A CA 1
ATOM 702 C C . GLU A 1 96 ? 29.994 3.315 21.188 1.00 28.50 96 GLU A C 1
ATOM 703 O O . GLU A 1 96 ? 29.613 2.342 20.518 1.00 27.14 96 GLU A O 1
ATOM 709 N N . SER A 1 97 ? 29.483 3.625 22.365 1.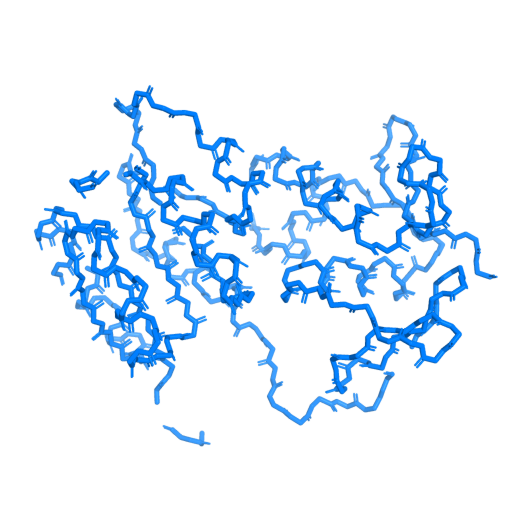00 29.04 97 SER A N 1
ATOM 710 C CA . SER A 1 97 ? 28.340 2.906 22.936 1.00 34.60 97 SER A CA 1
ATOM 711 C C . SER A 1 97 ? 26.967 3.313 22.376 1.00 34.05 97 SER A C 1
ATOM 712 O O . SER A 1 97 ? 25.924 2.741 22.765 1.00 34.64 97 SER A O 1
ATOM 715 N N . GLY A 1 98 ? 26.957 4.299 21.485 1.00 30.79 98 GLY A N 1
ATOM 716 C CA . GLY A 1 98 ? 25.715 4.662 20.806 1.00 27.84 98 GLY A CA 1
ATOM 717 C C . GLY A 1 98 ? 25.164 6.056 21.048 1.00 26.59 98 GLY A C 1
ATOM 718 O O . GLY A 1 98 ? 24.137 6.422 20.434 1.00 28.38 98 GLY A O 1
ATOM 719 N N . ALA A 1 99 ? 25.825 6.872 21.871 1.00 24.74 99 ALA A N 1
ATOM 720 C CA . ALA A 1 99 ? 25.351 8.271 21.986 1.00 24.14 99 ALA A CA 1
ATOM 721 C C . ALA A 1 99 ? 25.450 8.964 20.600 1.00 24.30 99 ALA A C 1
ATOM 722 O O . ALA A 1 99 ? 26.500 8.884 19.941 1.00 23.36 99 ALA A O 1
ATOM 724 N N . ASP A 1 100 ? 24.345 9.575 20.142 1.00 21.30 100 ASP A N 1
ATOM 725 C CA . ASP A 1 100 ? 24.301 10.173 18.805 1.00 23.94 100 ASP A CA 1
ATOM 726 C C . ASP A 1 100 ? 25.177 11.437 18.648 1.00 23.36 100 ASP A C 1
ATOM 727 O O . ASP A 1 100 ? 25.598 11.762 17.557 1.00 20.85 100 ASP A O 1
ATOM 732 N N . ASP A 1 101 ? 25.391 12.179 19.722 1.00 25.10 101 ASP A N 1
ATOM 733 C CA . ASP A 1 101 ? 25.949 13.545 19.605 1.00 25.01 101 ASP A CA 1
ATOM 734 C C . ASP A 1 101 ? 26.392 13.981 21.025 1.00 26.23 101 ASP A C 1
ATOM 735 O O . ASP A 1 101 ? 26.085 13.285 22.024 1.00 23.13 101 ASP A O 1
ATOM 740 N N . TYR A 1 102 ? 27.146 15.077 21.132 1.00 22.15 102 TYR A N 1
ATOM 741 C CA . TYR A 1 102 ? 27.521 15.581 22.460 1.00 25.52 102 TYR A CA 1
ATOM 742 C C . TYR A 1 102 ? 27.694 17.099 22.383 1.00 28.20 102 TYR A C 1
ATOM 743 O O . TYR A 1 102 ? 28.013 17.601 21.308 1.00 25.99 102 TYR A O 1
ATOM 752 N N . ILE A 1 103 ? 27.435 17.790 23.501 1.00 26.60 103 ILE A N 1
ATOM 753 C CA . ILE A 1 103 ? 27.617 19.251 23.609 1.00 28.47 103 ILE A CA 1
ATOM 754 C C . ILE A 1 103 ? 28.354 19.572 24.923 1.00 30.02 103 ILE A C 1
ATOM 755 O O . ILE A 1 103 ? 28.069 18.972 25.977 1.00 30.43 103 ILE A O 1
ATOM 768 N N . LYS A 1 105 ? 29.540 21.691 28.177 1.00 32.23 105 LYS A N 1
ATOM 769 C CA . LYS A 1 105 ? 29.080 22.718 29.112 1.00 34.99 105 LYS A CA 1
ATOM 770 C C . LYS A 1 105 ? 30.262 23.671 29.330 1.00 38.60 105 LYS A C 1
ATOM 771 O O . LYS A 1 105 ? 31.416 23.236 29.360 1.00 39.36 105 LYS A O 1
ATOM 777 N N . PRO A 1 106 ? 29.984 24.971 29.511 1.00 39.56 106 PRO A N 1
ATOM 778 C CA . PRO A 1 106 ? 28.637 25.552 29.549 1.00 38.70 106 PRO A CA 1
ATOM 779 C C . PRO A 1 106 ? 28.200 25.785 28.106 1.00 37.96 106 PRO A C 1
ATOM 780 O O . PRO A 1 106 ? 29.075 25.998 27.261 1.00 39.74 106 PRO A O 1
ATOM 784 N N . PHE A 1 107 ? 26.913 25.716 27.785 1.00 34.60 107 PHE A N 1
ATOM 785 C CA . PHE A 1 107 ? 26.503 25.948 26.400 1.00 35.08 107 PHE A CA 1
ATOM 786 C C . PHE A 1 107 ? 25.427 26.980 26.398 1.00 37.48 107 PHE A C 1
ATOM 787 O O . PHE A 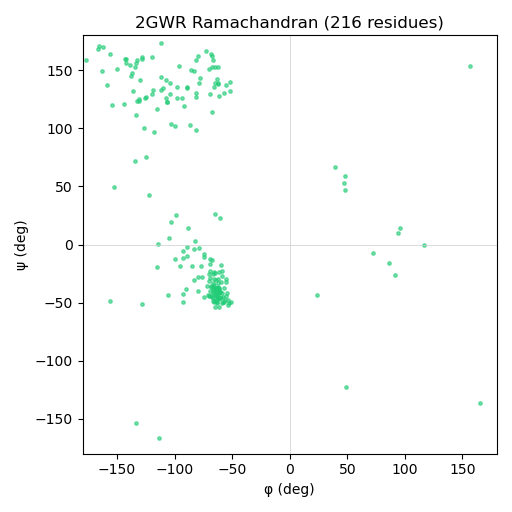1 107 ? 24.814 27.223 27.436 1.00 37.07 107 PHE A O 1
ATOM 795 N N . LYS A 1 108 ? 25.201 27.598 25.248 1.00 38.53 108 LYS A N 1
ATOM 796 C CA . LYS A 1 108 ? 24.034 28.443 25.053 1.00 40.78 108 LYS A CA 1
ATOM 797 C C . LYS A 1 108 ? 22.796 27.600 24.792 1.00 40.36 108 LYS A C 1
ATOM 798 O O . LYS A 1 108 ? 22.835 26.612 24.039 1.00 36.68 108 LYS A O 1
ATOM 804 N N . PRO A 1 109 ? 21.681 28.009 25.399 1.00 41.71 109 PRO A N 1
ATOM 805 C CA . PRO A 1 109 ? 20.449 27.248 25.241 1.00 42.29 109 PRO A CA 1
ATOM 806 C C . PRO A 1 109 ? 19.973 27.201 23.804 1.00 40.29 109 PRO A C 1
ATOM 807 O O . PRO A 1 109 ? 19.339 26.221 23.451 1.00 36.93 109 PRO A O 1
ATOM 811 N N . LYS A 1 110 ? 20.250 28.219 22.994 1.00 38.16 110 LYS A N 1
ATOM 812 C CA . LYS A 1 110 ? 19.849 28.120 21.606 1.00 39.06 110 LYS A CA 1
ATOM 813 C C . LYS A 1 110 ? 20.639 27.001 20.870 1.00 34.13 110 LYS A C 1
ATOM 814 O O . LYS A 1 110 ? 20.080 26.331 20.035 1.00 32.25 110 LYS A O 1
ATOM 820 N N . GLU A 1 111 ? 21.921 26.804 21.184 1.00 32.64 111 GLU A N 1
ATOM 821 C CA . GLU A 1 111 ? 22.696 25.743 20.512 1.00 33.72 111 GLU A CA 1
ATOM 822 C C . GLU A 1 111 ? 22.200 24.399 21.043 1.00 29.80 111 GLU A C 1
ATOM 823 O O . GLU A 1 111 ? 22.186 23.421 20.302 1.00 28.65 111 GLU A O 1
ATOM 829 N N . LEU A 1 112 ? 21.841 24.340 22.332 1.00 26.12 112 LEU A N 1
ATOM 830 C CA . LEU A 1 112 ? 21.294 23.094 22.859 1.00 26.97 112 LEU A CA 1
ATOM 831 C C . LEU A 1 112 ? 20.004 22.743 22.109 1.00 28.54 112 LEU A C 1
ATOM 832 O O . LEU A 1 112 ? 19.826 21.598 21.650 1.00 27.41 112 LEU A O 1
ATOM 837 N N . VAL A 1 113 ? 19.117 23.726 21.941 1.00 26.60 113 VAL A N 1
ATOM 838 C CA . VAL A 1 113 ? 17.854 23.446 21.274 1.00 28.37 113 VAL A CA 1
ATOM 839 C C . VAL A 1 113 ? 18.030 23.007 19.816 1.00 28.47 113 VAL A C 1
ATOM 840 O O . VAL A 1 113 ? 17.305 22.156 19.329 1.00 27.66 113 VAL A O 1
ATOM 844 N N . ALA A 1 114 ? 19.001 23.611 19.116 1.00 28.30 114 ALA A N 1
ATOM 845 C CA . ALA A 1 114 ? 19.346 23.201 17.778 1.00 26.31 114 ALA A CA 1
ATOM 846 C C . ALA A 1 114 ? 19.791 21.731 17.715 1.00 24.94 114 ALA A C 1
ATOM 847 O O . ALA A 1 114 ? 19.450 21.021 16.767 1.00 24.83 114 ALA A O 1
ATOM 849 N N . ARG A 1 115 ? 20.589 21.301 18.690 1.00 23.30 115 ARG A N 1
ATOM 850 C CA . ARG A 1 115 ? 21.053 19.917 18.720 1.00 27.62 115 ARG A CA 1
ATOM 851 C C . ARG A 1 115 ? 19.854 18.997 18.914 1.00 26.53 115 ARG A C 1
ATOM 852 O O . ARG A 1 115 ? 19.814 17.915 18.311 1.00 24.79 115 ARG A O 1
ATOM 860 N N . VAL A 1 116 ? 18.900 19.429 19.752 1.00 23.82 116 VAL A N 1
ATOM 861 C CA . VAL A 1 116 ? 17.727 18.599 20.028 1.00 22.93 116 VAL A CA 1
ATOM 862 C C . VAL A 1 116 ? 16.917 18.491 18.750 1.00 23.05 116 VAL A C 1
ATOM 863 O O . VAL A 1 116 ? 16.565 17.382 18.314 1.00 24.12 116 VAL A O 1
ATOM 867 N N . ARG A 1 117 ? 16.659 19.628 18.098 1.00 22.01 117 ARG A N 1
ATOM 868 C CA . ARG A 1 117 ? 15.850 19.580 16.887 1.00 27.31 117 ARG A CA 1
ATOM 869 C C . ARG A 1 117 ? 16.530 18.820 15.738 1.00 26.51 117 ARG A C 1
ATOM 870 O O . ARG A 1 117 ? 15.886 18.164 14.963 1.00 27.30 117 ARG A O 1
ATOM 878 N N . ALA A 1 118 ? 17.833 18.916 15.629 1.00 26.57 118 ALA A N 1
ATOM 879 C CA . ALA A 1 118 ? 18.525 18.173 14.576 1.00 28.53 118 ALA A CA 1
ATOM 880 C C . ALA A 1 118 ? 18.308 16.633 14.670 1.00 29.16 118 ALA A C 1
ATOM 881 O O . ALA A 1 118 ? 18.473 15.922 13.703 1.00 29.54 118 ALA A O 1
ATOM 883 N N . ARG A 1 119 ? 17.972 16.129 15.851 1.00 28.35 119 ARG A N 1
ATOM 884 C CA . ARG A 1 119 ? 17.836 14.690 16.066 1.00 29.37 119 ARG A CA 1
ATOM 885 C C . ARG A 1 119 ? 16.387 14.286 15.833 1.00 31.90 119 ARG A C 1
ATOM 886 O O . ARG A 1 119 ? 16.054 13.091 15.772 1.00 29.34 119 ARG A O 1
ATOM 894 N N . LEU A 1 120 ? 15.522 15.290 15.724 1.00 20.00 120 LEU A N 1
ATOM 895 C CA . LEU A 1 120 ? 14.091 15.017 15.657 1.00 20.00 120 LEU A CA 1
ATOM 896 C C . LEU A 1 120 ? 13.480 15.579 14.378 1.00 20.00 120 LEU A C 1
ATOM 897 O O . LEU A 1 120 ? 12.402 16.200 14.385 1.00 39.23 120 LEU A O 1
ATOM 902 N N . ARG A 1 121 ? 14.152 15.424 13.235 1.00 41.07 121 ARG A N 1
ATOM 903 C CA . ARG A 1 121 ? 13.729 16.051 11.962 1.00 44.98 121 ARG A CA 1
ATOM 904 C C . ARG A 1 121 ? 12.680 15.230 11.189 1.00 46.56 121 ARG A C 1
ATOM 905 O O . ARG A 1 121 ? 11.981 15.781 10.323 1.00 44.74 121 ARG A O 1
ATOM 913 N N . ARG A 1 122 ? 12.569 13.933 11.518 1.00 49.54 122 ARG A N 1
ATOM 914 C CA . ARG A 1 122 ? 11.767 12.967 10.734 1.00 53.51 122 ARG A CA 1
ATOM 915 C C . ARG A 1 122 ? 10.273 13.250 10.865 1.00 51.55 122 ARG A C 1
ATOM 916 O O . ARG A 1 122 ? 9.762 13.410 11.979 1.00 51.23 122 ARG A O 1
ATOM 924 N N . ASN A 1 123 ? 9.590 13.337 9.723 1.00 51.08 123 ASN A N 1
ATOM 925 C CA . ASN A 1 123 ? 8.141 13.544 9.669 1.00 51.02 123 ASN A CA 1
ATOM 926 C C . ASN A 1 123 ? 7.458 12.238 9.876 1.00 47.88 123 ASN A C 1
ATOM 927 O O . ASN A 1 123 ? 8.030 11.184 9.581 1.00 47.12 123 ASN A O 1
ATOM 932 N N . ASP A 1 124 ? 6.196 12.293 10.280 1.00 47.85 124 ASP A N 1
ATOM 933 C CA . ASP A 1 124 ? 5.349 11.121 10.125 1.00 47.88 124 ASP A CA 1
ATOM 934 C C . ASP A 1 124 ? 4.883 11.063 8.665 1.00 43.97 124 ASP A C 1
ATOM 935 O O . ASP A 1 124 ? 4.966 12.077 7.917 1.00 43.71 124 ASP A O 1
ATOM 940 N N . ASP A 1 125 ? 4.416 9.883 8.257 1.00 38.05 125 ASP A N 1
ATOM 941 C CA . ASP A 1 125 ? 3.902 9.680 6.891 1.00 34.93 125 ASP A CA 1
ATOM 942 C C . ASP A 1 125 ? 4.839 10.239 5.799 1.00 30.30 125 ASP A C 1
ATOM 943 O O . ASP A 1 125 ? 4.426 11.100 5.022 1.00 27.85 125 ASP A O 1
ATOM 948 N N . GLU A 1 126 ? 6.090 9.743 5.762 1.00 25.49 126 GLU A N 1
ATOM 949 C CA . GLU A 1 126 ? 7.060 10.145 4.742 1.00 26.66 126 GLU A CA 1
ATOM 950 C C . GLU A 1 126 ? 6.692 9.597 3.349 1.00 28.19 126 GLU A C 1
ATOM 951 O O . GLU A 1 126 ? 6.058 8.543 3.239 1.00 27.21 126 GLU A O 1
ATOM 957 N N . PRO A 1 127 ? 7.081 10.321 2.276 1.00 26.72 127 PRO A N 1
ATOM 958 C CA . PRO A 1 127 ? 6.708 9.857 0.935 1.00 26.16 127 PRO A CA 1
ATOM 959 C C . PRO A 1 127 ? 7.392 8.555 0.578 1.00 25.38 127 PRO A C 1
ATOM 960 O O . PRO A 1 127 ? 8.436 8.238 1.151 1.00 25.35 127 PRO A O 1
ATOM 964 N N . ALA A 1 128 ? 6.818 7.844 -0.384 1.00 21.93 128 ALA A N 1
ATOM 965 C CA . ALA A 1 128 ? 7.269 6.517 -0.766 1.00 22.66 128 ALA A CA 1
ATOM 966 C C . ALA A 1 128 ? 8.668 6.680 -1.362 1.00 23.37 128 ALA A C 1
ATOM 967 O O . ALA A 1 128 ? 8.891 7.600 -2.146 1.00 22.39 128 ALA A O 1
ATOM 969 N N . GLU A 1 129 ? 9.603 5.811 -0.991 1.00 24.73 129 GLU A N 1
ATOM 970 C CA . GLU A 1 129 ? 11.007 5.964 -1.408 1.00 26.04 129 GLU A CA 1
ATOM 971 C C . GLU A 1 129 ? 11.680 4.635 -1.115 1.00 26.71 129 GLU A C 1
ATOM 972 O O . GLU A 1 129 ? 11.708 4.226 0.038 1.00 24.91 129 GLU A O 1
ATOM 986 N N . LEU A 1 131 ? 15.321 2.499 -1.756 1.00 26.33 131 LEU A N 1
ATOM 987 C CA . LEU A 1 131 ? 16.695 2.689 -2.211 1.00 26.96 131 LEU A CA 1
ATOM 988 C C . LEU A 1 131 ? 17.383 1.329 -2.215 1.00 28.78 131 LEU A C 1
ATOM 989 O O . LEU A 1 131 ? 16.978 0.392 -1.506 1.00 25.39 131 LEU A O 1
ATOM 994 N N . SER A 1 132 ? 18.447 1.199 -2.976 1.00 30.83 132 SER A N 1
ATOM 995 C CA . SER A 1 132 ? 19.319 0.085 -2.675 1.00 33.93 132 SER A CA 1
ATOM 996 C C . SER A 1 132 ? 20.767 0.493 -2.658 1.00 32.59 132 SER A C 1
ATOM 997 O O . SER A 1 132 ? 21.198 1.427 -3.354 1.00 31.84 132 SER A O 1
ATOM 1000 N N . ILE A 1 133 ? 21.529 -0.253 -1.887 1.00 30.78 133 ILE A N 1
ATOM 1001 C CA . ILE A 1 133 ? 22.941 0.050 -1.759 1.00 32.11 133 ILE A CA 1
ATOM 1002 C C . ILE A 1 133 ? 23.675 -1.282 -1.639 1.00 34.45 133 ILE A C 1
ATOM 1003 O O . ILE A 1 133 ? 23.363 -2.108 -0.773 1.00 30.80 133 ILE A O 1
ATOM 1008 N N . ALA A 1 134 ? 24.599 -1.529 -2.570 1.00 37.59 134 ALA A N 1
ATOM 1009 C CA . ALA A 1 134 ? 25.213 -2.847 -2.670 1.00 37.14 134 ALA A CA 1
ATOM 1010 C C . ALA A 1 134 ? 24.064 -3.873 -2.657 1.00 36.88 134 ALA A C 1
ATOM 1011 O O . ALA A 1 134 ? 23.154 -3.759 -3.488 1.00 37.23 134 ALA A O 1
ATOM 1013 N N . ASP A 1 135 ? 24.061 -4.822 -1.708 1.00 35.22 135 ASP A N 1
ATOM 1014 C CA . ASP A 1 135 ? 23.014 -5.855 -1.636 1.00 33.82 135 ASP A CA 1
ATOM 1015 C C . ASP A 1 135 ? 21.961 -5.601 -0.544 1.00 32.33 135 ASP A C 1
ATOM 1016 O O . ASP A 1 135 ? 21.276 -6.540 -0.070 1.00 32.89 135 ASP A O 1
ATOM 1021 N N . VAL A 1 136 ? 21.878 -4.349 -0.106 1.00 28.02 136 VAL A N 1
ATOM 1022 C CA . VAL A 1 136 ? 20.968 -3.962 0.948 1.00 28.68 136 VAL A CA 1
ATOM 1023 C C . VAL A 1 136 ? 19.818 -3.140 0.312 1.00 29.04 136 VAL A C 1
ATOM 1024 O O . VAL A 1 136 ? 20.046 -2.342 -0.612 1.00 29.05 136 VAL A O 1
ATOM 1028 N N . GLU A 1 137 ? 18.603 -3.350 0.804 1.00 27.77 137 GLU A N 1
ATOM 1029 C CA . GLU A 1 137 ? 17.435 -2.595 0.360 1.00 31.57 137 GLU A CA 1
ATOM 1030 C C . GLU A 1 137 ? 16.959 -1.709 1.503 1.00 27.19 137 GLU A C 1
ATOM 1031 O O . GLU A 1 137 ? 16.977 -2.120 2.626 1.00 27.38 137 GLU A O 1
ATOM 1037 N N . ILE A 1 138 ? 16.472 -0.529 1.197 1.00 24.28 138 ILE A N 1
ATOM 1038 C CA . ILE A 1 138 ? 15.966 0.367 2.222 1.00 24.86 138 ILE A CA 1
ATOM 1039 C C . ILE A 1 138 ? 14.577 0.870 1.765 1.00 25.39 138 ILE A C 1
ATOM 1040 O O . ILE A 1 138 ? 14.443 1.430 0.686 1.00 26.24 138 ILE A O 1
ATOM 1045 N N . ASP A 1 139 ? 13.560 0.666 2.590 1.00 24.92 139 ASP A N 1
ATOM 1046 C CA . ASP A 1 139 ? 12.268 1.307 2.400 1.00 25.90 139 ASP A CA 1
ATOM 1047 C C . ASP A 1 139 ? 12.258 2.493 3.359 1.00 24.68 139 ASP A C 1
ATOM 1048 O O . ASP A 1 139 ? 12.060 2.337 4.565 1.00 26.86 139 ASP A O 1
ATOM 1053 N N . VAL A 1 140 ? 12.487 3.687 2.837 1.00 22.52 140 VAL A N 1
ATOM 1054 C CA . VAL A 1 140 ? 12.691 4.835 3.714 1.00 20.95 140 VAL A CA 1
ATOM 1055 C C . VAL A 1 140 ? 11.476 5.157 4.630 1.00 23.57 140 VAL A C 1
ATOM 1056 O O . VAL A 1 140 ? 11.617 5.227 5.885 1.00 21.55 140 VAL A O 1
ATOM 1060 N N . PRO A 1 141 ? 10.275 5.331 4.030 1.00 23.65 141 PRO A N 1
ATOM 1061 C CA . PRO A 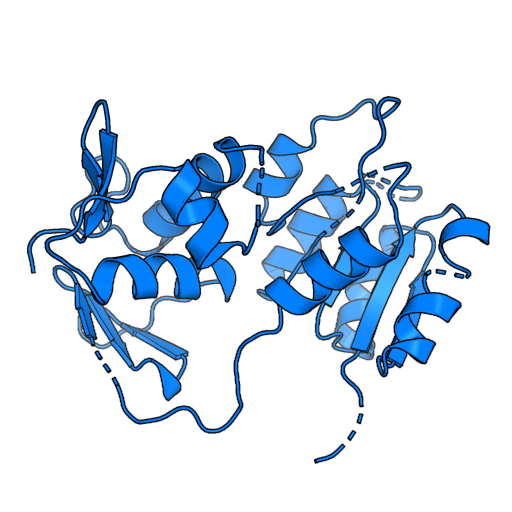1 141 ? 9.180 5.730 4.949 1.00 25.39 141 PRO A CA 1
ATOM 1062 C C . PRO A 1 141 ? 8.806 4.584 5.892 1.00 26.15 141 PRO A C 1
ATOM 1063 O O . PRO A 1 141 ? 8.250 4.855 6.947 1.00 26.54 141 PRO A O 1
ATOM 1067 N N . ALA A 1 142 ? 9.087 3.324 5.534 1.00 25.81 142 ALA A N 1
ATOM 1068 C CA . ALA A 1 142 ? 8.774 2.226 6.457 1.00 26.87 142 ALA A CA 1
ATOM 1069 C C . ALA A 1 142 ? 9.901 2.040 7.515 1.00 29.67 142 ALA A C 1
ATOM 1070 O O . ALA A 1 142 ? 9.762 1.218 8.423 1.00 28.76 142 ALA A O 1
ATOM 1072 N N . HIS A 1 143 ? 10.996 2.807 7.413 1.00 27.87 143 HIS A N 1
ATOM 1073 C CA . HIS A 1 143 ? 12.169 2.574 8.278 1.00 27.13 143 HIS A CA 1
ATOM 1074 C C . HIS A 1 143 ? 12.581 1.116 8.367 1.00 28.67 143 HIS A C 1
ATOM 1075 O O . HIS A 1 143 ? 12.730 0.532 9.457 1.00 28.77 143 HIS A O 1
ATOM 1082 N N . LYS A 1 144 ? 12.775 0.516 7.202 1.00 27.82 144 LYS A N 1
ATOM 1083 C CA . LYS A 1 144 ? 13.144 -0.878 7.178 1.00 31.23 144 LYS A CA 1
ATOM 1084 C C . LYS A 1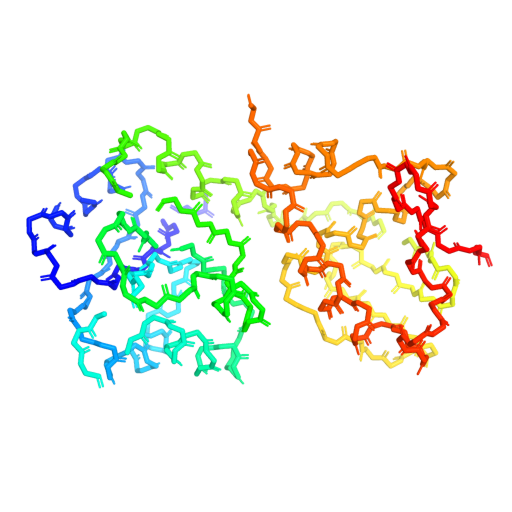 144 ? 14.325 -1.101 6.227 1.00 28.71 144 LYS A C 1
ATOM 1085 O O . LYS A 1 144 ? 14.281 -0.724 5.041 1.00 27.76 144 LYS A O 1
ATOM 1091 N N . VAL A 1 145 ? 15.392 -1.677 6.765 1.00 24.88 145 VAL A N 1
ATOM 1092 C CA . VAL A 1 145 ? 16.565 -2.035 5.976 1.00 23.14 145 VAL A CA 1
ATOM 1093 C C . VAL A 1 145 ? 16.590 -3.569 5.957 1.00 26.04 145 VAL A C 1
ATOM 1094 O O . VAL A 1 145 ? 16.443 -4.199 7.014 1.00 24.77 145 VAL A O 1
ATOM 1098 N N . THR A 1 146 ? 16.784 -4.170 4.782 1.00 28.63 146 THR A N 1
ATOM 1099 C CA . THR A 1 146 ? 16.783 -5.641 4.672 1.00 29.39 146 THR A CA 1
ATOM 1100 C C . THR A 1 146 ? 17.895 -6.119 3.736 1.00 30.21 146 THR A C 1
ATOM 1101 O O . THR A 1 146 ? 18.345 -5.379 2.855 1.00 29.72 146 THR A O 1
ATOM 1105 N N . ARG A 1 147 ? 18.332 -7.354 3.954 1.00 31.72 147 ARG A N 1
ATOM 1106 C CA . ARG A 1 147 ? 19.230 -8.036 3.020 1.00 36.65 147 ARG A CA 1
ATOM 1107 C C . ARG A 1 147 ? 18.608 -9.411 2.790 1.00 35.90 147 ARG A C 1
ATOM 1108 O O . ARG A 1 147 ? 18.304 -10.116 3.743 1.00 33.86 147 ARG A O 1
ATOM 1116 N N . ASN A 1 148 ? 18.372 -9.755 1.536 1.00 40.57 148 ASN A N 1
ATOM 1117 C CA . ASN A 1 148 ? 17.665 -10.993 1.209 1.00 46.17 148 ASN A CA 1
ATOM 1118 C C . ASN A 1 148 ? 16.412 -11.117 2.055 1.00 47.07 148 ASN A C 1
ATOM 1119 O O . ASN A 1 148 ? 16.187 -12.175 2.674 1.00 47.74 148 ASN A O 1
ATOM 1124 N N . GLY A 1 149 ? 15.632 -10.041 2.148 1.00 45.76 149 GLY A N 1
ATOM 1125 C CA . GLY A 1 149 ? 14.408 -10.078 2.934 1.00 43.65 149 GLY A CA 1
ATOM 1126 C C . GLY A 1 149 ? 14.477 -10.104 4.462 1.00 42.95 149 GLY A C 1
ATOM 1127 O O . GLY A 1 149 ? 13.438 -9.985 5.107 1.00 44.55 149 GLY A O 1
ATOM 1128 N N . GLU A 1 150 ? 15.654 -10.245 5.066 1.00 40.58 150 GLU A N 1
ATOM 1129 C CA . GLU A 1 150 ? 15.721 -10.234 6.527 1.00 42.68 150 GLU A CA 1
ATOM 1130 C C . GLU A 1 150 ? 16.113 -8.843 7.028 1.00 38.13 150 GLU A C 1
ATOM 1131 O O . GLU A 1 150 ? 17.055 -8.239 6.498 1.00 31.53 150 GLU A O 1
ATOM 1137 N N . GLN A 1 151 ? 15.427 -8.364 8.058 1.00 36.12 151 GLN A N 1
ATOM 1138 C CA . GLN A 1 151 ? 15.586 -6.972 8.423 1.00 36.67 151 GLN A CA 1
ATOM 1139 C C . GLN A 1 151 ? 16.880 -6.796 9.185 1.00 35.59 151 GLN A C 1
ATOM 1140 O O . GLN A 1 151 ? 17.277 -7.658 9.957 1.00 37.82 151 GLN A O 1
ATOM 1146 N N . ILE A 1 152 ? 17.553 -5.678 8.959 1.00 33.52 152 ILE A N 1
ATOM 1147 C CA . ILE A 1 152 ? 18.708 -5.310 9.761 1.00 27.59 152 ILE A CA 1
ATOM 1148 C C . ILE A 1 152 ? 18.295 -4.162 10.681 1.00 27.07 152 ILE A C 1
ATOM 1149 O O . ILE A 1 152 ? 17.841 -3.109 10.219 1.00 25.80 152 ILE A O 1
ATOM 1154 N N . SER A 1 153 ? 18.449 -4.353 11.979 1.00 26.36 153 SER A N 1
ATOM 1155 C CA . SER A 1 153 ? 18.085 -3.331 12.942 1.00 29.78 153 SER A CA 1
ATOM 1156 C C . SER A 1 153 ? 19.184 -2.253 13.099 1.00 25.52 153 SER A C 1
ATOM 1157 O O . SER A 1 153 ? 20.363 -2.554 13.286 1.00 25.41 153 SER A O 1
ATOM 1160 N N . LEU A 1 154 ? 18.778 -0.998 13.015 1.00 23.24 154 LEU A N 1
ATOM 1161 C CA . LEU A 1 154 ? 19.693 0.143 13.077 1.00 23.13 154 LEU A CA 1
ATOM 1162 C C . LEU A 1 154 ? 19.064 1.214 13.982 1.00 25.01 154 LEU A C 1
ATOM 1163 O O . LEU A 1 154 ? 17.840 1.344 13.992 1.00 23.83 154 LEU A O 1
ATOM 1168 N N . THR A 1 155 ? 19.883 1.984 14.713 1.00 21.95 155 THR A N 1
ATOM 1169 C CA . THR A 1 155 ? 19.370 3.156 15.443 1.00 23.82 155 THR A CA 1
ATOM 1170 C C . THR A 1 155 ? 18.940 4.175 14.361 1.00 22.98 155 THR A C 1
ATOM 1171 O O . THR A 1 155 ? 19.345 4.031 13.208 1.00 24.27 155 THR A O 1
ATOM 1175 N N . PRO A 1 156 ? 18.109 5.185 14.701 1.00 23.55 156 PRO A N 1
ATOM 1176 C CA . PRO A 1 156 ? 17.711 6.214 13.712 1.00 24.08 156 PRO A CA 1
ATOM 1177 C C . PRO A 1 156 ? 18.922 6.950 13.091 1.00 23.94 156 PRO A C 1
ATOM 1178 O O . PRO A 1 156 ? 18.913 7.265 11.883 1.00 23.94 156 PRO A O 1
ATOM 1182 N N . LEU A 1 157 ? 19.957 7.210 13.899 1.00 23.60 157 LEU A N 1
ATOM 1183 C CA . LEU A 1 157 ? 21.177 7.839 13.395 1.00 24.32 157 LEU A CA 1
ATOM 1184 C C . LEU A 1 157 ? 21.891 6.948 12.362 1.00 23.02 157 LEU A C 1
ATOM 1185 O O . LEU A 1 157 ? 22.290 7.425 11.294 1.00 22.99 157 LEU A O 1
ATOM 1190 N N . GLU A 1 158 ? 22.063 5.657 12.670 1.00 23.72 158 GLU A N 1
ATOM 1191 C CA . GLU A 1 158 ? 22.682 4.714 11.691 1.00 20.63 158 GLU A CA 1
ATOM 1192 C C . GLU A 1 158 ? 21.817 4.627 10.431 1.00 19.48 158 GLU A C 1
ATOM 1193 O O . GLU A 1 158 ? 22.322 4.600 9.310 1.00 19.75 158 GLU A O 1
ATOM 1199 N N . PHE A 1 159 ? 20.503 4.649 10.614 1.00 16.98 159 PHE A N 1
ATOM 1200 C CA . PHE A 1 159 ? 19.606 4.610 9.446 1.00 19.32 159 PHE A CA 1
ATOM 1201 C C . PHE A 1 159 ? 19.795 5.903 8.590 1.00 22.81 159 PHE A C 1
ATOM 1202 O O . PHE A 1 159 ? 19.950 5.842 7.353 1.00 22.42 159 PHE A O 1
ATOM 1210 N N . ASP A 1 160 ? 19.783 7.075 9.246 1.00 21.35 160 ASP A N 1
ATOM 1211 C CA . ASP A 1 160 ? 19.953 8.335 8.511 1.00 22.62 160 ASP A CA 1
ATOM 1212 C C . ASP A 1 160 ? 21.299 8.388 7.786 1.00 22.18 160 ASP A C 1
ATOM 1213 O O . ASP A 1 160 ? 21.390 8.886 6.652 1.00 20.63 160 ASP A O 1
ATOM 1218 N N . LEU A 1 161 ? 22.367 7.910 8.432 1.00 21.95 161 LEU A N 1
ATOM 1219 C CA . LEU A 1 161 ? 23.673 7.862 7.754 1.00 21.95 161 LEU A CA 1
ATOM 1220 C C . LEU A 1 161 ? 23.645 7.015 6.476 1.00 20.87 161 LEU A C 1
ATOM 1221 O O . LEU A 1 161 ? 24.133 7.409 5.405 1.00 19.21 161 LEU A O 1
ATOM 1226 N N . LEU A 1 162 ? 23.118 5.804 6.580 1.00 20.36 162 LEU A N 1
ATOM 1227 C CA . LEU A 1 162 ? 23.134 4.903 5.421 1.00 22.49 162 LEU A CA 1
ATOM 1228 C C . LEU A 1 162 ? 22.256 5.514 4.283 1.00 22.95 162 LEU A C 1
ATOM 1229 O O . LEU A 1 162 ? 22.601 5.440 3.108 1.00 21.69 162 LEU A O 1
ATOM 1234 N N . VAL A 1 163 ? 21.104 6.100 4.649 1.00 22.03 163 VAL A N 1
ATOM 1235 C CA . VAL A 1 163 ? 20.179 6.652 3.636 1.00 22.51 163 VAL A CA 1
ATOM 1236 C C . VAL A 1 163 ? 20.856 7.776 2.863 1.00 22.78 163 VAL A C 1
ATOM 1237 O O . VAL A 1 163 ? 20.689 7.891 1.632 1.00 22.84 163 VAL A O 1
ATOM 1241 N N . ALA A 1 164 ? 21.663 8.580 3.556 1.00 21.65 164 ALA A N 1
ATOM 1242 C CA . ALA A 1 164 ? 22.339 9.694 2.882 1.00 22.23 164 ALA A CA 1
ATOM 1243 C C . ALA A 1 164 ? 23.356 9.210 1.834 1.00 23.01 164 ALA A C 1
ATOM 1244 O O . ALA A 1 164 ? 23.499 9.807 0.757 1.00 21.35 164 ALA A O 1
ATOM 1246 N N . LEU A 1 165 ? 24.038 8.101 2.130 1.00 22.36 165 LEU A N 1
ATOM 1247 C CA . LEU A 1 165 ? 24.976 7.516 1.166 1.00 20.88 165 LEU A CA 1
ATOM 1248 C C . LEU A 1 165 ? 24.189 6.901 0.017 1.00 22.00 165 LEU A C 1
ATOM 1249 O O . LEU A 1 165 ? 24.551 7.058 -1.147 1.00 26.08 165 LEU A O 1
ATOM 1254 N N . ALA A 1 166 ? 23.106 6.190 0.344 1.00 21.17 166 ALA A N 1
ATOM 1255 C CA . ALA A 1 166 ? 22.351 5.427 -0.657 1.00 21.41 166 ALA A CA 1
ATOM 1256 C C . ALA A 1 166 ? 21.642 6.331 -1.617 1.00 22.65 166 ALA A C 1
ATOM 1257 O O . ALA A 1 166 ? 21.523 5.988 -2.782 1.00 23.74 166 ALA A O 1
ATOM 1259 N N . ARG A 1 167 ? 21.146 7.474 -1.142 1.00 21.99 167 ARG A N 1
ATOM 1260 C CA . ARG A 1 167 ? 20.566 8.477 -2.039 1.00 23.91 167 ARG A CA 1
ATOM 1261 C C . ARG A 1 167 ? 21.511 9.027 -3.121 1.00 26.78 167 ARG A C 1
ATOM 1262 O O . ARG A 1 167 ? 21.039 9.486 -4.161 1.00 27.47 167 ARG A O 1
ATOM 1270 N N . LYS A 1 168 ? 22.813 9.030 -2.887 1.00 25.46 168 LYS A N 1
ATOM 1271 C CA . LYS A 1 168 ? 23.745 9.648 -3.849 1.00 26.05 168 LYS A CA 1
ATOM 1272 C C . LYS A 1 168 ? 24.915 8.695 -4.047 1.00 25.92 168 LYS A C 1
ATOM 1273 O O . LYS A 1 168 ? 26.012 8.937 -3.499 1.00 24.15 168 LYS A O 1
ATOM 1279 N N . PRO A 1 169 ? 24.686 7.567 -4.754 1.00 26.67 169 PRO A N 1
ATOM 1280 C CA . PRO A 1 169 ? 25.671 6.466 -4.685 1.00 29.58 169 PRO A CA 1
ATOM 1281 C C . PRO A 1 169 ? 26.982 6.806 -5.364 1.00 30.20 169 PRO A C 1
ATOM 1282 O O . PRO A 1 169 ? 27.971 6.133 -5.144 1.00 31.88 169 PRO A O 1
ATOM 1286 N N . ARG A 1 170 ? 26.973 7.828 -6.196 1.00 30.76 170 ARG A N 1
ATOM 1287 C CA . ARG A 1 170 ? 28.188 8.255 -6.874 1.00 34.78 170 ARG A CA 1
ATOM 1288 C C . ARG A 1 170 ? 28.945 9.351 -6.104 1.00 30.78 170 ARG A C 1
ATOM 1289 O O . ARG A 1 170 ? 30.035 9.741 -6.528 1.00 29.18 170 ARG A O 1
ATOM 1297 N N . GLN A 1 171 ? 28.384 9.852 -5.006 1.00 23.78 171 GLN A N 1
ATOM 1298 C CA . GLN A 1 171 ? 28.996 10.979 -4.275 1.00 24.24 171 GLN A CA 1
ATOM 1299 C C . GLN A 1 171 ? 29.980 10.486 -3.220 1.00 27.44 171 GLN A C 1
ATOM 1300 O O . GLN A 1 171 ? 29.664 9.550 -2.445 1.00 26.50 171 GLN A O 1
ATOM 1306 N N . VAL A 1 172 ? 31.150 11.125 -3.157 1.00 27.06 172 VAL A N 1
ATOM 1307 C CA . VAL A 1 172 ? 32.056 10.950 -2.024 1.00 26.74 172 VAL A CA 1
ATOM 1308 C C . VAL A 1 172 ? 31.796 12.058 -0.987 1.00 26.12 172 VAL A C 1
ATOM 1309 O O . VAL A 1 172 ? 31.754 13.231 -1.313 1.00 24.29 172 VAL A O 1
ATOM 1313 N N . PHE A 1 173 ? 31.545 11.667 0.257 1.00 25.84 173 PHE A N 1
ATOM 1314 C CA . PHE A 1 173 ? 31.187 12.633 1.266 1.00 24.36 173 PHE A CA 1
ATOM 1315 C C . PHE A 1 173 ? 32.390 12.774 2.185 1.00 23.95 173 PHE A C 1
ATOM 1316 O O . PHE A 1 173 ? 32.840 11.775 2.729 1.00 25.65 173 PHE A O 1
ATOM 1324 N N . THR A 1 174 ? 32.881 13.989 2.392 1.00 23.55 174 THR A N 1
ATOM 1325 C CA . THR A 1 174 ? 33.880 14.240 3.434 1.00 23.36 174 THR A CA 1
ATOM 1326 C C . THR A 1 174 ? 33.187 14.154 4.820 1.00 24.74 174 THR A C 1
ATOM 1327 O O . THR A 1 174 ? 31.953 14.176 4.938 1.00 21.48 174 THR A O 1
ATOM 1331 N N . ARG A 1 175 ? 33.974 14.075 5.878 1.00 23.48 175 ARG A N 1
ATOM 1332 C CA . ARG A 1 175 ? 33.399 13.985 7.199 1.00 22.88 175 ARG A CA 1
ATOM 1333 C C . ARG A 1 175 ? 32.717 15.281 7.620 1.00 25.57 175 ARG A C 1
ATOM 1334 O O . ARG A 1 175 ? 31.667 15.224 8.235 1.00 22.36 175 ARG A O 1
ATOM 1342 N N . ASP A 1 176 ? 33.296 16.446 7.303 1.00 27.58 176 ASP A N 1
ATOM 1343 C CA . ASP A 1 176 ? 32.617 17.722 7.597 1.00 29.09 176 ASP A CA 1
ATOM 1344 C C . ASP A 1 176 ? 31.279 17.818 6.864 1.00 23.90 176 ASP A C 1
ATOM 1345 O O . ASP A 1 176 ? 30.264 18.275 7.427 1.00 23.07 176 ASP A O 1
ATOM 1350 N N . VAL A 1 177 ? 31.268 17.376 5.613 1.00 19.95 177 VAL A N 1
ATOM 1351 C CA . VAL A 1 177 ? 30.008 17.407 4.835 1.00 23.16 177 VAL A CA 1
ATOM 1352 C C . VAL A 1 177 ? 28.930 16.502 5.492 1.00 23.00 177 VAL A C 1
ATOM 1353 O O . VAL A 1 177 ? 27.792 16.895 5.632 1.00 22.61 177 VAL A O 1
ATOM 1357 N N . LEU A 1 178 ? 29.310 15.289 5.884 1.00 24.59 178 LEU A N 1
ATOM 1358 C CA . LEU A 1 178 ? 28.394 14.371 6.602 1.00 27.52 178 LEU A CA 1
ATOM 1359 C C . LEU A 1 178 ? 27.889 14.917 7.935 1.00 26.51 178 LEU A C 1
ATOM 1360 O O . LEU A 1 178 ? 26.716 14.813 8.207 1.00 27.63 178 LEU A O 1
ATOM 1365 N N . LEU A 1 179 ? 28.774 15.486 8.756 1.00 25.73 179 LEU A N 1
ATOM 1366 C CA . LEU A 1 179 ? 28.375 16.180 9.998 1.00 28.23 179 LEU A CA 1
ATOM 1367 C C . LEU A 1 179 ? 27.311 17.187 9.743 1.00 28.16 179 LEU A C 1
ATOM 1368 O O . LEU A 1 179 ? 26.333 17.263 10.464 1.00 26.56 179 LEU A O 1
ATOM 1373 N N . GLU A 1 180 ? 27.535 18.034 8.743 1.00 28.24 180 GLU A N 1
ATOM 1374 C CA . GLU A 1 180 ? 26.598 19.085 8.501 1.00 29.61 180 GLU A CA 1
ATOM 1375 C C . GLU A 1 180 ? 25.308 18.474 7.972 1.00 28.74 180 GLU A C 1
ATOM 1376 O O . GLU A 1 180 ? 24.232 18.810 8.432 1.00 29.02 180 GLU A O 1
ATOM 1382 N N . GLN A 1 181 ? 25.420 17.534 7.047 1.00 24.58 181 GLN A N 1
ATOM 1383 C CA . GLN A 1 181 ? 24.206 17.013 6.427 1.00 27.49 181 GLN A CA 1
ATOM 1384 C C . GLN A 1 181 ? 23.406 16.084 7.336 1.00 28.67 181 GLN A C 1
ATOM 1385 O O . GLN A 1 181 ? 22.172 16.202 7.436 1.00 28.23 181 GLN A O 1
ATOM 1391 N N . VAL A 1 182 ? 24.080 15.165 8.004 1.00 24.29 182 VAL A N 1
ATOM 1392 C CA . VAL A 1 182 ? 23.355 14.172 8.794 1.00 21.75 182 VAL A CA 1
ATOM 1393 C C . VAL A 1 182 ? 23.188 14.622 10.252 1.00 22.84 182 VAL A C 1
ATOM 1394 O O . VAL A 1 182 ? 22.119 14.443 10.844 1.00 21.68 182 VAL A O 1
ATOM 1398 N N . TRP A 1 183 ? 24.236 15.190 10.841 1.00 20.91 183 TRP A N 1
ATOM 1399 C CA . TRP A 1 183 ? 24.123 15.584 12.228 1.00 23.69 183 TRP A CA 1
ATOM 1400 C C . TRP A 1 183 ? 23.451 16.937 12.358 1.00 27.61 183 TRP A C 1
ATOM 1401 O O . TRP A 1 183 ? 22.801 17.251 13.376 1.00 25.88 183 TRP A O 1
ATOM 1412 N N . GLY A 1 184 ? 23.654 17.750 11.346 1.00 28.68 184 GLY A N 1
ATOM 1413 C CA . GLY A 1 184 ? 23.009 19.039 11.287 1.00 35.72 184 GLY A CA 1
ATOM 1414 C C . GLY A 1 184 ? 23.804 20.226 11.794 1.00 39.85 184 GLY A C 1
ATOM 1415 O O . GLY A 1 184 ? 23.212 21.266 11.992 1.00 42.38 184 GLY A O 1
ATOM 1416 N N . TYR A 1 185 ? 25.111 20.106 11.993 1.00 41.85 185 TYR A N 1
ATOM 1417 C CA . TYR A 1 185 ? 25.899 21.297 12.299 1.00 52.73 185 TYR A CA 1
ATOM 1418 C C . TYR A 1 185 ? 25.998 22.354 11.206 1.00 59.99 185 TYR A C 1
ATOM 1419 O O . TYR A 1 185 ? 26.211 22.058 10.022 1.00 60.62 185 TYR A O 1
ATOM 1428 N N . ARG A 1 186 ? 25.900 23.603 11.632 1.00 65.58 186 ARG A N 1
ATOM 1429 C CA . ARG A 1 186 ? 26.349 24.703 10.813 1.00 69.25 186 ARG A CA 1
ATOM 1430 C C . ARG A 1 186 ? 27.731 25.086 11.310 1.00 67.99 186 ARG A C 1
ATOM 1431 O O . ARG A 1 186 ? 28.143 26.229 11.174 1.00 68.41 186 ARG A O 1
ATOM 1439 N N . ALA A 1 189 ? 31.391 20.184 14.478 1.00 53.08 189 ALA A N 1
ATOM 1440 C CA . ALA A 1 189 ? 32.809 20.395 14.710 1.00 50.09 189 ALA A CA 1
ATOM 1441 C C . ALA A 1 189 ? 33.659 19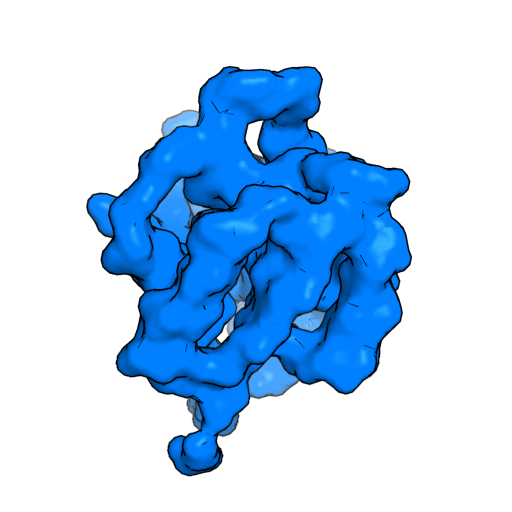.093 14.867 1.00 46.46 189 ALA A C 1
ATOM 1442 O O . ALA A 1 189 ? 34.685 18.936 14.209 1.00 47.55 189 ALA A O 1
ATOM 1444 N N . ASP A 1 190 ? 33.236 18.148 15.694 1.00 39.77 190 ASP A N 1
ATOM 1445 C CA . ASP A 1 190 ? 34.066 16.955 15.928 1.00 35.96 190 ASP A CA 1
ATOM 1446 C C . ASP A 1 190 ? 33.855 15.809 14.907 1.00 32.74 190 ASP A C 1
ATOM 1447 O O . ASP A 1 190 ? 32.894 15.032 15.003 1.00 32.83 190 ASP A O 1
ATOM 1452 N N . THR A 1 191 ? 34.770 15.640 13.961 1.00 26.86 191 THR A N 1
ATOM 1453 C CA . THR A 1 191 ? 34.528 14.649 12.907 1.00 27.58 191 THR A CA 1
ATOM 1454 C C . THR A 1 191 ? 34.689 13.204 13.362 1.00 28.28 191 THR A C 1
ATOM 1455 O O . THR A 1 191 ? 34.438 12.280 12.588 1.00 26.32 191 THR A O 1
ATOM 1459 N N . ARG A 1 192 ? 35.179 12.990 14.588 1.00 30.78 192 ARG A N 1
ATOM 1460 C CA . ARG A 1 192 ? 35.224 11.621 15.124 1.00 31.89 192 ARG A CA 1
ATOM 1461 C C . ARG A 1 192 ? 33.835 11.076 15.318 1.00 28.43 192 ARG A C 1
ATOM 1462 O O . ARG A 1 192 ? 33.653 9.855 15.397 1.00 27.15 192 ARG A O 1
ATOM 1470 N N . LEU A 1 193 ? 32.860 11.965 15.460 1.00 26.47 193 LEU A N 1
ATOM 1471 C CA . LEU A 1 193 ? 31.483 11.500 15.532 1.00 25.71 193 LEU A CA 1
ATOM 1472 C C . LEU A 1 193 ? 31.170 10.666 14.314 1.00 24.52 193 LEU A C 1
ATOM 1473 O O . LEU A 1 193 ? 30.494 9.656 14.413 1.00 27.29 193 LEU A O 1
ATOM 1478 N N . VAL A 1 194 ? 31.602 11.151 13.145 1.00 23.79 194 VAL A N 1
ATOM 1479 C CA . VAL A 1 194 ? 31.335 10.461 11.878 1.00 22.82 194 VAL A CA 1
ATOM 1480 C C . VAL A 1 194 ? 32.054 9.126 11.839 1.00 24.94 194 VAL A C 1
ATOM 1481 O O . VAL A 1 194 ? 31.443 8.095 11.525 1.00 23.79 194 VAL A O 1
ATOM 1485 N N . ASN A 1 195 ? 33.358 9.117 12.161 1.00 25.60 195 ASN A N 1
ATOM 1486 C CA . ASN A 1 195 ? 34.108 7.853 12.208 1.00 27.53 195 ASN A CA 1
ATOM 1487 C C . ASN A 1 195 ? 33.420 6.819 13.128 1.00 23.83 195 ASN A C 1
ATOM 1488 O O . ASN A 1 195 ? 33.232 5.640 12.776 1.00 22.36 195 ASN A O 1
ATOM 1493 N N . VAL A 1 196 ? 33.048 7.259 14.323 1.00 21.93 196 VAL A N 1
ATOM 1494 C CA . VAL A 1 196 ? 32.449 6.339 15.292 1.00 23.74 196 VAL A CA 1
ATOM 1495 C C . VAL A 1 196 ? 31.170 5.702 14.760 1.00 24.75 196 VAL A C 1
ATOM 1496 O O . VAL A 1 196 ? 30.944 4.517 14.889 1.00 24.24 196 VAL A O 1
ATOM 1500 N N . HIS A 1 197 ? 30.308 6.511 14.181 1.00 26.14 197 HIS A N 1
ATOM 1501 C CA . HIS A 1 197 ? 29.022 5.974 13.765 1.00 25.80 197 HIS A CA 1
ATOM 1502 C C . HIS A 1 197 ? 29.049 5.210 12.451 1.00 25.03 197 HIS A C 1
ATOM 1503 O O . HIS A 1 197 ? 28.228 4.288 12.230 1.00 24.09 197 HIS A O 1
ATOM 1510 N N . VAL A 1 198 ? 29.987 5.580 11.582 1.00 23.76 198 VAL A N 1
ATOM 1511 C CA . VAL A 1 198 ? 30.299 4.722 10.435 1.00 21.99 198 VAL A CA 1
ATOM 1512 C C . VAL A 1 198 ? 30.684 3.320 10.902 1.00 25.06 198 VAL A C 1
ATOM 1513 O O . VAL A 1 198 ? 30.180 2.316 10.393 1.00 21.98 198 VAL A O 1
ATOM 1517 N N . GLN A 1 199 ? 31.567 3.243 11.893 1.00 26.26 199 GLN A N 1
ATOM 1518 C CA . GLN A 1 199 ? 31.975 1.939 12.341 1.00 26.82 199 GLN A CA 1
ATOM 1519 C C . GLN A 1 199 ? 30.769 1.198 12.928 1.00 25.04 199 GLN A C 1
ATOM 1520 O O . GLN A 1 199 ? 30.582 0.002 12.696 1.00 22.21 199 GLN A O 1
ATOM 1526 N N . ARG A 1 200 ? 29.924 1.912 13.687 1.00 24.64 200 ARG A N 1
ATOM 1527 C CA . ARG A 1 200 ? 28.749 1.240 14.284 1.00 23.67 200 ARG A CA 1
ATOM 1528 C C . ARG A 1 200 ? 27.779 0.768 13.193 1.00 24.33 200 ARG A C 1
ATOM 1529 O O . ARG A 1 200 ? 27.180 -0.316 13.283 1.00 24.70 200 ARG A O 1
ATOM 1537 N N . LEU A 1 201 ? 27.631 1.579 12.140 1.00 24.30 201 LEU A N 1
ATOM 1538 C CA . LEU A 1 201 ? 26.758 1.209 11.037 1.00 21.04 201 LEU A CA 1
ATOM 1539 C C . LEU A 1 201 ? 27.352 -0.015 10.325 1.00 22.19 201 LEU A C 1
ATOM 1540 O O . LEU A 1 201 ? 26.654 -0.965 10.049 1.00 24.72 201 LEU A O 1
ATOM 1545 N N . ARG A 1 202 ? 28.656 -0.002 10.049 1.00 22.44 202 ARG A N 1
ATOM 1546 C CA . ARG A 1 202 ? 29.285 -1.110 9.322 1.00 23.05 202 ARG A CA 1
ATOM 1547 C C . ARG A 1 202 ? 29.142 -2.389 10.155 1.00 26.22 202 ARG A C 1
ATOM 1548 O O . ARG A 1 202 ? 28.805 -3.457 9.635 1.00 26.89 202 ARG A O 1
ATOM 1556 N N . ALA A 1 203 ? 29.346 -2.271 11.457 1.00 25.04 203 ALA A N 1
ATOM 1557 C CA . ALA A 1 203 ? 29.218 -3.439 12.309 1.00 28.68 203 ALA A CA 1
ATOM 1558 C C . ALA A 1 203 ? 27.828 -4.112 12.140 1.00 32.21 203 ALA A C 1
ATOM 1559 O O . ALA A 1 203 ? 27.688 -5.336 12.292 1.00 30.58 203 ALA A O 1
ATOM 1561 N N . LYS A 1 204 ? 26.803 -3.331 11.804 1.00 30.67 204 LYS A N 1
ATOM 1562 C CA . LYS A 1 204 ? 25.473 -3.918 11.548 1.00 31.24 204 LYS A CA 1
ATOM 1563 C C . LYS A 1 204 ? 25.148 -4.344 10.084 1.00 29.62 204 LYS A C 1
ATOM 1564 O O . LYS A 1 204 ? 24.461 -5.349 9.869 1.00 27.38 204 LYS A O 1
ATOM 1570 N N . VAL A 1 205 ? 25.591 -3.566 9.081 1.00 28.04 205 VAL A N 1
ATOM 1571 C CA . VAL A 1 205 ? 25.151 -3.819 7.714 1.00 30.11 205 VAL A CA 1
ATOM 1572 C C . VAL A 1 205 ? 26.141 -4.584 6.852 1.00 31.36 205 VAL A C 1
ATOM 1573 O O . VAL A 1 205 ? 25.771 -4.995 5.760 1.00 31.29 205 VAL A O 1
ATOM 1577 N N . GLU A 1 206 ? 27.384 -4.728 7.305 1.00 32.79 206 GLU A N 1
ATOM 1578 C CA . GLU A 1 206 ? 28.402 -5.424 6.515 1.00 35.86 206 GLU A CA 1
ATOM 1579 C C . GLU A 1 206 ? 28.414 -6.922 6.822 1.00 38.77 206 GLU A C 1
ATOM 1580 O O . GLU A 1 206 ? 28.362 -7.355 7.991 1.00 37.00 206 GLU A O 1
ATOM 1586 N N . LYS A 1 207 ? 28.496 -7.704 5.753 1.00 41.12 207 LYS A N 1
ATOM 1587 C CA . LYS A 1 207 ? 28.720 -9.134 5.884 1.00 43.56 207 LYS A CA 1
ATOM 1588 C C . LYS A 1 207 ? 30.022 -9.328 6.651 1.00 42.97 207 LYS A C 1
ATOM 1589 O O . LYS A 1 207 ? 30.058 -10.050 7.645 1.00 42.99 207 LYS A O 1
ATOM 1595 N N . ASP A 1 208 ? 31.074 -8.632 6.223 1.00 41.49 208 ASP A N 1
ATOM 1596 C CA . ASP A 1 208 ? 32.3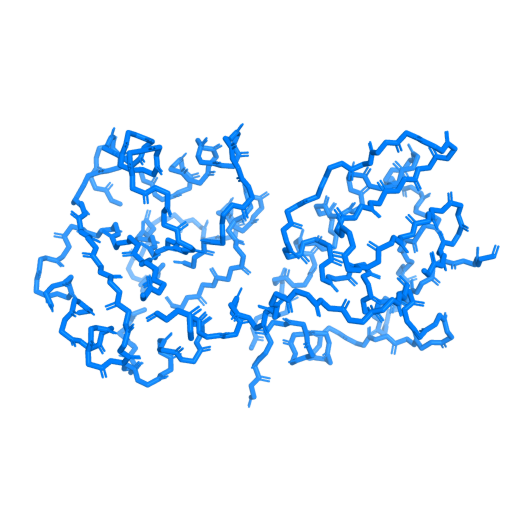37 -8.603 6.945 1.00 43.43 208 ASP A CA 1
ATOM 1597 C C . ASP A 1 208 ? 32.810 -7.143 7.241 1.00 43.77 208 ASP A C 1
ATOM 1598 O O . ASP A 1 208 ? 33.364 -6.482 6.363 1.00 43.17 208 ASP A O 1
ATOM 1603 N N . PRO A 1 209 ? 32.605 -6.642 8.473 1.00 43.77 209 PRO A N 1
ATOM 1604 C CA . PRO A 1 209 ? 32.946 -5.226 8.711 1.00 46.01 209 PRO A CA 1
ATOM 1605 C C . PRO A 1 209 ? 34.424 -4.828 8.473 1.00 47.65 209 PRO A C 1
ATOM 1606 O O . PRO A 1 209 ? 34.696 -3.634 8.312 1.00 44.56 209 PRO A O 1
ATOM 1610 N N . GLU A 1 210 ? 35.336 -5.805 8.428 1.00 50.31 210 GLU A N 1
ATOM 1611 C CA . GLU A 1 210 ? 36.758 -5.548 8.169 1.00 53.33 210 GLU A CA 1
ATOM 1612 C C . GLU A 1 210 ? 36.968 -5.280 6.703 1.00 50.66 210 GLU A C 1
ATOM 1613 O O . GLU A 1 210 ? 37.906 -4.581 6.315 1.00 50.58 210 GLU A O 1
ATOM 1619 N N . ASN A 1 211 ? 36.084 -5.858 5.891 1.00 47.17 211 ASN A N 1
ATOM 1620 C CA . ASN A 1 211 ? 36.114 -5.664 4.447 1.00 45.64 211 ASN A CA 1
ATOM 1621 C C . ASN A 1 211 ? 34.781 -5.151 3.859 1.00 40.08 211 ASN A C 1
ATOM 1622 O O . ASN A 1 211 ? 34.053 -5.893 3.227 1.00 35.18 211 ASN A O 1
ATOM 1627 N N . PRO A 1 212 ? 34.487 -3.861 4.066 1.00 40.03 212 PRO A N 1
ATOM 1628 C CA . PRO A 1 212 ? 33.162 -3.296 3.742 1.00 38.71 212 PRO A CA 1
ATOM 1629 C C . PRO A 1 212 ? 32.812 -3.381 2.265 1.00 37.62 212 PRO A C 1
ATOM 1630 O O . PRO A 1 212 ? 33.668 -3.119 1.420 1.00 37.71 212 PRO A O 1
ATOM 1634 N N . THR A 1 213 ? 31.561 -3.713 1.969 1.00 35.16 213 THR A N 1
ATOM 1635 C CA . THR A 1 213 ? 31.011 -3.548 0.622 1.00 35.66 213 THR A CA 1
ATOM 1636 C C . THR A 1 213 ? 29.846 -2.513 0.532 1.00 32.93 213 THR A C 1
ATOM 1637 O O . THR A 1 213 ? 29.526 -2.003 -0.549 1.00 32.58 213 THR A O 1
ATOM 1641 N N . VAL A 1 214 ? 29.231 -2.208 1.663 1.00 28.51 214 VAL A N 1
ATOM 1642 C CA . VAL A 1 214 ? 28.050 -1.343 1.683 1.00 26.70 214 VAL A CA 1
ATOM 1643 C C . VAL A 1 214 ? 28.453 0.109 1.899 1.00 26.94 214 VAL A C 1
ATOM 1644 O O . VAL A 1 214 ? 27.996 1.017 1.156 1.00 24.98 214 VAL A O 1
ATOM 1648 N N . VAL A 1 215 ? 29.297 0.337 2.914 1.00 23.58 215 VAL A N 1
ATOM 1649 C CA . VAL A 1 215 ? 29.832 1.685 3.149 1.00 26.74 215 VAL A CA 1
ATOM 1650 C C . VAL A 1 215 ? 31.360 1.675 2.936 1.00 29.18 215 VAL A C 1
ATOM 1651 O O . VAL A 1 215 ? 32.104 0.980 3.662 1.00 28.99 215 VAL A O 1
ATOM 1655 N N . LEU A 1 216 ? 31.811 2.427 1.935 1.00 27.08 216 LEU A N 1
ATOM 1656 C CA . LEU A 1 216 ? 33.208 2.385 1.541 1.00 26.97 216 LEU A CA 1
ATOM 1657 C C . LEU A 1 216 ? 33.993 3.604 2.016 1.00 29.48 216 LEU A C 1
ATOM 1658 O O . LEU A 1 216 ? 33.527 4.770 1.900 1.00 27.48 216 LEU A O 1
ATOM 1663 N N . THR A 1 217 ? 35.218 3.333 2.469 1.00 27.42 217 THR A N 1
ATOM 1664 C CA . THR A 1 217 ? 36.207 4.378 2.736 1.00 28.40 217 THR A CA 1
ATOM 1665 C C . THR A 1 217 ? 36.892 4.794 1.429 1.00 28.61 217 THR A C 1
ATOM 1666 O O . THR A 1 217 ? 37.406 3.948 0.654 1.00 25.37 217 THR A O 1
ATOM 1670 N N . VAL A 1 218 ? 36.875 6.098 1.158 1.00 27.29 218 VAL A N 1
ATOM 1671 C CA . VAL A 1 218 ? 37.713 6.646 0.093 1.00 25.07 218 VAL A CA 1
ATOM 1672 C C . VAL A 1 218 ? 38.887 7.327 0.804 1.00 25.98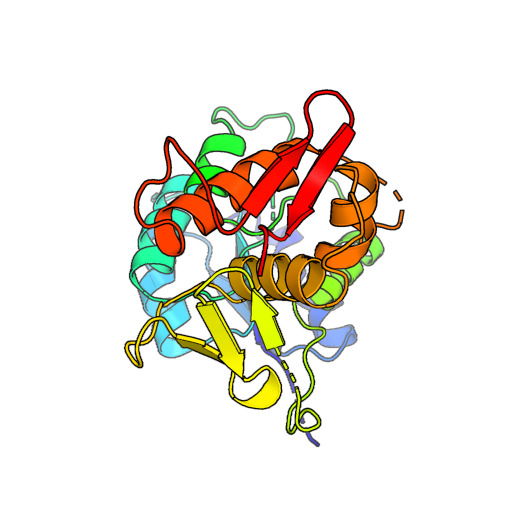 218 VAL A C 1
ATOM 1673 O O . VAL A 1 218 ? 38.737 8.396 1.457 1.00 23.61 218 VAL A O 1
ATOM 1677 N N . ARG A 1 219 ? 40.040 6.661 0.780 1.00 26.49 219 ARG A N 1
ATOM 1678 C CA . ARG A 1 219 ? 41.168 7.108 1.594 1.00 28.44 219 ARG A CA 1
ATOM 1679 C C . ARG A 1 219 ? 41.496 8.552 1.269 1.00 25.91 219 ARG A C 1
ATOM 1680 O O . ARG A 1 219 ? 41.485 8.945 0.128 1.00 26.60 219 ARG A O 1
ATOM 1688 N N . GLY A 1 220 ? 41.759 9.368 2.266 1.00 26.87 220 GLY A N 1
ATOM 1689 C CA . GLY A 1 220 ? 42.146 10.732 1.958 1.00 30.32 220 GLY A CA 1
ATOM 1690 C C . GLY A 1 220 ? 40.981 11.690 1.767 1.00 32.71 220 GLY A C 1
ATOM 1691 O O . GLY A 1 220 ? 41.179 12.912 1.802 1.00 32.05 220 GLY A O 1
ATOM 1692 N N . VAL A 1 221 ? 39.767 11.169 1.564 1.00 30.78 221 VAL A N 1
ATOM 1693 C CA . VAL A 1 221 ? 38.657 12.061 1.222 1.00 31.10 221 VAL A CA 1
ATOM 1694 C C . VAL A 1 221 ? 37.407 11.863 2.118 1.00 28.21 221 VAL A C 1
ATOM 1695 O O . VAL A 1 221 ? 36.907 12.825 2.680 1.00 25.84 221 VAL A O 1
ATOM 1699 N N . GLY A 1 222 ? 36.916 10.632 2.279 1.00 28.26 222 GLY A N 1
ATOM 1700 C CA . GLY A 1 222 ? 35.705 10.445 3.072 1.00 29.73 222 GLY A CA 1
ATOM 1701 C C . GLY A 1 222 ? 35.127 9.071 2.828 1.00 30.17 222 GLY A C 1
ATOM 1702 O O . GLY A 1 222 ? 35.883 8.070 2.806 1.00 32.52 222 GLY A O 1
ATOM 1703 N N . TYR A 1 223 ? 33.798 9.014 2.664 1.00 25.20 223 TYR A N 1
ATOM 1704 C CA . TYR A 1 223 ? 33.073 7.738 2.536 1.00 23.91 223 TYR A CA 1
ATOM 1705 C C . TYR A 1 223 ? 32.102 7.810 1.361 1.00 24.48 223 TYR A C 1
ATOM 1706 O O . TYR A 1 223 ? 31.689 8.886 0.962 1.00 24.60 223 TYR A O 1
ATOM 1715 N N . LYS A 1 224 ? 31.697 6.676 0.829 1.00 24.30 224 LYS A N 1
ATOM 1716 C CA . LYS A 1 224 ? 30.718 6.706 -0.242 1.00 26.57 224 LYS A CA 1
ATOM 1717 C C . LYS A 1 224 ? 30.001 5.349 -0.253 1.00 26.20 224 LYS A C 1
ATOM 1718 O O . LYS A 1 224 ? 30.480 4.362 0.386 1.00 21.71 224 LYS A O 1
ATOM 1724 N N . ALA A 1 225 ? 28.846 5.309 -0.943 1.00 23.93 225 ALA A N 1
ATOM 1725 C CA . ALA A 1 225 ? 28.030 4.096 -1.054 1.00 26.19 225 ALA A CA 1
ATOM 1726 C C . ALA A 1 225 ? 28.796 3.005 -1.790 1.00 31.23 225 ALA A C 1
ATOM 1727 O O . ALA A 1 225 ? 29.538 3.286 -2.734 1.00 30.90 225 ALA A O 1
ATOM 1729 N N . GLY A 1 226 ? 28.617 1.769 -1.349 1.00 34.00 226 GLY A N 1
ATOM 1730 C CA . GLY A 1 226 ? 29.228 0.643 -2.014 1.00 39.24 226 GLY A CA 1
ATOM 1731 C C . GLY A 1 226 ? 28.615 0.427 -3.377 1.00 44.29 226 GLY A C 1
ATOM 1732 O O . GLY A 1 226 ? 27.523 0.932 -3.680 1.00 38.72 226 GLY A O 1
ATOM 1733 N N . PRO A 1 227 ? 29.320 -0.353 -4.206 1.00 54.18 227 PRO A N 1
ATOM 1734 C CA . PRO A 1 227 ? 28.943 -0.529 -5.603 1.00 59.59 227 PRO A CA 1
ATOM 1735 C C . PRO A 1 227 ? 27.628 -1.307 -5.632 1.00 63.19 227 PRO A C 1
ATOM 1736 O O . PRO A 1 227 ? 27.626 -2.443 -5.151 1.00 62.82 227 PRO A O 1
ATOM 1740 N N . PRO A 1 228 ? 26.520 -0.679 -6.103 1.00 68.33 228 PRO A N 1
ATOM 1741 C CA . PRO A 1 228 ? 25.201 -1.348 -6.119 1.00 69.41 228 PRO A CA 1
ATOM 1742 C C . PRO A 1 228 ? 24.982 -2.275 -7.322 1.00 69.07 228 PRO A C 1
ATOM 1743 O O . PRO A 1 228 ? 25.119 -3.497 -7.163 1.00 69.53 228 PRO A O 1
#

Solvent-accessible surface area: 11418 Å² total

Radius of gyration: 17.7 Å; Cα contacts (8 Å, |Δi|>4): 368; chains: 1; bounding box: 43×39×48 Å

Foldseek 3Di:
DAAAEEEEEAQPVVVVVLCVLVVVVRHHYYYDAALVCLVVVCVVPVGQEYEAACHHVGQLVSLLVVVVPALRAYEEYDPPDPDDCLSSLLSRHLYYDPPDDVVVVVQQVCLSVVDDQPDDFDFDFQQWDAGDNVRFIDGPPHTFDDRVLLSLLLVVQGVPQPDFAALVRCCCVRSNDCDDSVSVVSSVLVSLVGPAPDSVDRQQWDDDPPGHIHGHDD

B-factor: mean 33.64, std 11.53, range [16.98, 108.64]

Organism: Mycobacterium tuberculosis (strain ATCC 25618 / H37Rv) (NCBI:txid83332)

GO terms:
  GO:0045893 positive regulation of DNA-templated transcription (P, IDA)
  GO:0005886 plasma membrane (C, HDA)
  GO:0051701 biological process involved in interaction with host (P, IMP)
  GO:0000160 phosphorelay signal transduction system (P, IDA)

InterPro domains:
  IPR001789 Signal transduction response regulator, receiver domain [PF00072] (8-117)
  IPR001789 Signal transduction response regulator, receiver domain [PS50110] (7-120)
  IPR001789 Signal transduction response regulator, receiver domain [SM00448] (6-116)
  IPR001867 OmpR/PhoB-type DNA-binding domain [PF00486] (149-224)
  IPR001867 OmpR/PhoB-type DNA-binding domain [PS51755] (128-227)
  IPR001867 OmpR/PhoB-type DNA-binding domain [SM00862] (149-225)
  IPR001867 OmpR/PhoB-type DNA-binding domain [cd00383] (136-224)
  IPR011006 CheY-like superfamily [SSF52172] (6-182)
  IPR036388 Winged helix-like DNA-binding domain superfamily [G3DSA:1.10.10.10] (126-228)
  IPR039420 Transcriptional regulatory protein WalR-like [PTHR48111] (7-224)
  IPR047671 MtrAB system response regulator MtrA [NF040689] (8-226)
  IPR047673 MtrA, receiver domain [cd17626] (6-111)